Protein AF-W2SK01-F1 (afdb_monomer_lite)

Foldseek 3Di:
DPPDADFDWAQFPDWDQDPVNPDIHTDGDDDAQDDPVPDDGDGDRWDWDWDAAPVQQIEIETEHPVCVVVRVVVRVVVNVVQVVVCVLLVDHDPHSYDYHYPPDDDDDDVCCVVLVVLLLLLVCVQQDVVLSSQLVSQLCVVQPSHDDDPLSSQVSSVVRGPDGADQVRDPDRSSVAVCLSVQADDDQPQDLDNPPDDDPSRPDGPLNNFHFWWKWKDWLALDIDTHTCDRPDGDDDDDDPTAMQICALVSTPDADDDPPSNLVRLLVSLQVPVVSGDPSSLVRVLVSQVSCVSVPNHPVVSSVSSCPSVVVPD

InterPro domains:
  IPR014782 Peptidase M1, membrane alanine aminopeptidase [PF01433] (94-162)
  IPR024571 ERAP1-like C-terminal domain [PF11838] (244-313)
  IPR027268 Peptidase M4/M1, CTD superfamily [G3DSA:1.10.390.10] (99-183)
  IPR042097 Aminopeptidase N-like , N-terminal domain superfamliy [G3DSA:2.60.40.1730] (7-46)
  IPR042097 Aminopeptidase N-like , N-terminal domain superfamliy [SSF63737] (16-45)
  IPR050344 Peptidase M1 family aminopeptidases [PTHR11533] (101-313)

Organism: Necator americanus (NCBI:txid51031)

Radius of gyration: 26.28 Å; chains: 1; bounding box: 58×47×80 Å

Sequence (314 aa):
MSPRKDVKINLCRFYVMEPDGKWKVSTFRQTPVMSSYLVAIFVSEFDFDESYTKRGVRFRLWSPPKDKPLRKYGLETAVIFMETFEKYFGIEDVVMKQDIPLEISESYDSLSYSKGGIIIAMIRDVVGEQNFRKALIHYLKKFSFENTRGNDLWKAFDEAVEGVEGPDGGKLSMVDFGPQWSKQIGQERYMKVPHAAELQKYRNSAYGYKWDVPLWYQWDDKQVYYKWLKREEPLYLDRKEAPIVINVDKRGYFIQNYDSDGWKKITRQFEKNHEVYSPHTRYTIISDAFSAALIGQLDYETVFALLKYLSKEE

Secondary structure (DSSP, 8-state):
-PPPPPP--TTEEEEEE-TTSS-EEEEEPPPPS--GGG--------EEEEEE-TT--EEEEEE-GGGHHHHHHHHHHHHHHHHHHHHHHT---SSSEEEEETT------HHHHHHHHHHHHHHHHHH-HHHHHHHHHHHHHHTTTS---HHHHHHHHHHH--S-B-TTSSB--HHHHHHHHHS----STT-SSTT----TTTSS-TTTT---EEEEEE-SSS-EEEEEE-TTSPPP----SS--EESGGG-SSS-----HHHHHHHHHHHHHHGGGS-HHHHHHHHHHHHHHHHTTSS-HHHHHHHHGGGGG--

pLDDT: mean 86.73, std 14.45, range [30.3, 97.75]

Structure (mmCIF, N/CA/C/O backbone):
data_AF-W2SK01-F1
#
_entry.id   AF-W2SK01-F1
#
loop_
_atom_site.group_PDB
_atom_site.id
_atom_site.type_symbol
_atom_site.label_atom_id
_atom_site.label_alt_id
_atom_site.label_comp_id
_atom_site.label_asym_id
_atom_site.label_entity_id
_atom_site.label_seq_id
_atom_site.pdbx_PDB_ins_code
_atom_site.Cartn_x
_atom_site.Cartn_y
_atom_site.Cartn_z
_atom_site.occupancy
_atom_site.B_iso_or_equiv
_atom_site.auth_seq_id
_atom_site.auth_comp_id
_atom_site.auth_asym_id
_atom_site.auth_atom_id
_atom_site.pdbx_PDB_model_num
ATOM 1 N N . MET A 1 1 ? 23.593 25.350 -42.617 1.00 32.94 1 MET A N 1
ATOM 2 C CA . MET A 1 1 ? 23.429 23.898 -42.379 1.00 32.94 1 MET A CA 1
ATOM 3 C C . MET A 1 1 ? 23.599 23.645 -40.890 1.00 32.94 1 MET A C 1
ATOM 5 O O . MET A 1 1 ? 24.688 23.853 -40.381 1.00 32.94 1 MET A O 1
ATOM 9 N N . SER A 1 2 ? 22.521 23.300 -40.184 1.00 30.30 2 SER A N 1
ATOM 10 C CA . SER A 1 2 ? 22.587 22.901 -38.770 1.00 30.30 2 SER A CA 1
ATOM 11 C C . SER A 1 2 ? 23.212 21.497 -38.677 1.00 30.30 2 SER A C 1
ATOM 13 O O . SER A 1 2 ? 22.875 20.658 -39.521 1.00 30.30 2 SER A O 1
ATOM 15 N N . PRO A 1 3 ? 24.139 21.219 -37.741 1.00 35.09 3 PRO A N 1
ATOM 16 C CA . PRO A 1 3 ? 24.742 19.896 -37.626 1.00 35.09 3 PRO A CA 1
ATOM 17 C C . PRO A 1 3 ? 23.669 18.850 -37.282 1.00 35.09 3 PRO A C 1
ATOM 19 O O . PRO A 1 3 ? 22.805 19.063 -36.433 1.00 35.09 3 PRO A O 1
ATOM 22 N N . ARG A 1 4 ? 23.692 17.734 -38.020 1.00 40.81 4 ARG A N 1
ATOM 23 C CA . ARG A 1 4 ? 22.656 16.690 -38.022 1.00 40.81 4 ARG A CA 1
ATOM 24 C C . ARG A 1 4 ? 22.584 15.977 -36.669 1.00 40.81 4 ARG A C 1
ATOM 26 O O . ARG A 1 4 ? 23.549 15.352 -36.232 1.00 40.81 4 ARG A O 1
ATOM 33 N N . LYS A 1 5 ? 21.403 16.057 -36.058 1.00 42.47 5 LYS A N 1
ATOM 34 C CA . LYS A 1 5 ? 21.092 15.704 -34.667 1.00 42.47 5 LYS A CA 1
ATOM 35 C C . LYS A 1 5 ? 21.134 14.191 -34.417 1.00 42.47 5 LYS A C 1
ATOM 37 O O . LYS A 1 5 ? 20.933 13.389 -35.332 1.00 42.47 5 LYS A O 1
ATOM 42 N N . ASP A 1 6 ? 21.501 13.802 -33.202 1.00 41.62 6 ASP A N 1
ATOM 43 C CA . ASP A 1 6 ? 21.635 12.407 -32.773 1.00 41.62 6 ASP A CA 1
ATOM 44 C C . ASP A 1 6 ? 20.307 11.859 -32.256 1.00 41.62 6 ASP A C 1
ATOM 46 O O . ASP A 1 6 ? 19.692 12.446 -31.373 1.00 41.62 6 ASP A O 1
ATOM 50 N N . VAL A 1 7 ? 19.899 10.700 -32.774 1.00 40.06 7 VAL A N 1
ATOM 51 C CA . VAL A 1 7 ? 18.745 9.940 -32.281 1.00 40.06 7 VAL A CA 1
ATOM 52 C C . VAL A 1 7 ? 19.239 9.002 -31.178 1.00 40.06 7 VAL A C 1
ATOM 54 O O . VAL A 1 7 ? 20.125 8.177 -31.416 1.00 40.06 7 VAL A O 1
ATOM 57 N N . LYS A 1 8 ? 18.711 9.131 -29.957 1.00 47.56 8 LYS A N 1
ATOM 58 C CA . LYS A 1 8 ? 19.136 8.327 -28.799 1.00 47.56 8 LYS A CA 1
ATOM 59 C C . LYS A 1 8 ? 17.914 7.701 -28.126 1.00 47.56 8 LYS A C 1
ATOM 61 O O . LYS A 1 8 ? 17.106 8.406 -27.541 1.00 47.56 8 LYS A O 1
ATOM 66 N N . ILE A 1 9 ? 17.786 6.375 -28.235 1.00 46.12 9 ILE A N 1
ATOM 67 C CA . ILE A 1 9 ? 16.624 5.607 -27.747 1.00 46.12 9 ILE A CA 1
ATOM 68 C C . ILE A 1 9 ? 17.089 4.347 -26.996 1.00 46.12 9 ILE A C 1
ATOM 70 O O . ILE A 1 9 ? 18.256 3.930 -27.056 1.00 46.12 9 ILE A O 1
ATOM 74 N N . ASN A 1 10 ? 16.171 3.758 -26.236 1.00 45.91 10 ASN A N 1
ATOM 75 C CA . ASN A 1 10 ? 16.373 2.603 -25.380 1.00 45.91 10 ASN A CA 1
ATOM 76 C C . ASN A 1 10 ? 17.012 1.410 -26.134 1.00 45.91 10 ASN A C 1
ATOM 78 O O . ASN A 1 10 ? 16.607 1.081 -27.229 1.00 45.91 10 ASN A O 1
ATOM 82 N N . LEU A 1 11 ? 18.038 0.791 -25.543 1.00 52.38 11 LEU A N 1
ATOM 83 C CA . LEU A 1 11 ? 18.983 -0.225 -26.067 1.00 52.38 11 LEU A CA 1
ATOM 84 C C . LEU A 1 11 ? 19.945 0.121 -27.236 1.00 52.38 11 LEU A C 1
ATOM 86 O O . LEU A 1 11 ? 20.526 -0.812 -27.795 1.00 52.38 11 LEU A O 1
ATOM 90 N N . CYS A 1 12 ? 20.165 1.399 -27.604 1.00 51.81 12 CYS A N 1
ATOM 91 C CA . CYS A 1 12 ? 20.979 1.733 -28.794 1.00 51.81 12 CYS A CA 1
ATOM 92 C C . CYS A 1 12 ? 22.404 1.172 -28.683 1.00 51.81 12 CYS A C 1
ATOM 94 O O . CYS A 1 12 ? 23.136 1.513 -27.751 1.00 51.81 12 CYS A O 1
ATOM 96 N N . ARG A 1 13 ? 22.778 0.294 -29.622 1.00 53.97 13 ARG A N 1
ATOM 97 C CA . ARG A 1 13 ? 24.096 -0.353 -29.674 1.00 53.97 13 ARG A CA 1
ATOM 98 C C . ARG A 1 13 ? 25.063 0.450 -30.545 1.00 53.97 13 ARG A C 1
ATOM 100 O O . ARG A 1 13 ? 26.212 0.616 -30.157 1.00 53.97 13 ARG A O 1
ATOM 107 N N . PHE A 1 14 ? 24.589 0.942 -31.689 1.00 61.72 14 PHE A N 1
ATOM 108 C CA . PHE A 1 14 ? 25.294 1.839 -32.611 1.00 61.72 14 PHE A CA 1
ATOM 109 C C . PHE A 1 14 ? 24.299 2.424 -33.628 1.00 61.72 14 PHE A C 1
ATOM 111 O O . PHE A 1 14 ? 23.185 1.910 -33.783 1.00 61.72 14 PHE A O 1
ATOM 118 N N . TYR A 1 15 ? 24.705 3.486 -34.328 1.00 66.88 15 TYR A N 1
ATOM 119 C CA . TYR A 1 15 ? 24.005 3.978 -35.512 1.00 66.88 15 TYR A CA 1
ATOM 120 C C . TYR A 1 15 ? 24.912 3.907 -36.740 1.00 66.88 15 TYR A C 1
ATOM 122 O O . TYR A 1 15 ? 26.130 4.035 -36.624 1.00 66.88 15 TYR A O 1
ATOM 130 N N . VAL A 1 16 ? 24.304 3.713 -37.906 1.00 72.62 16 VAL A N 1
ATOM 131 C CA . VAL A 1 16 ? 24.973 3.761 -39.209 1.00 72.62 16 VAL A CA 1
ATOM 132 C C . VAL A 1 16 ? 24.329 4.875 -40.030 1.00 72.62 16 VAL A C 1
ATOM 134 O O . VAL A 1 16 ? 23.121 5.104 -39.940 1.00 72.62 16 VAL A O 1
ATOM 137 N N . MET A 1 17 ? 25.145 5.610 -40.783 1.00 74.88 17 MET A N 1
ATOM 138 C CA . MET A 1 17 ? 24.646 6.541 -41.793 1.00 74.88 17 MET A CA 1
ATOM 139 C C . MET A 1 17 ? 24.296 5.743 -43.047 1.00 74.88 17 MET A C 1
ATOM 141 O O . MET A 1 17 ? 25.130 4.973 -43.521 1.00 74.88 17 MET A O 1
ATOM 145 N N . GLU A 1 18 ? 23.098 5.940 -43.592 1.00 79.69 18 GLU A N 1
ATOM 146 C CA . GLU A 1 18 ? 22.755 5.385 -44.906 1.00 79.69 18 GLU A CA 1
ATOM 147 C C . GLU A 1 18 ? 23.734 5.891 -45.988 1.00 79.69 18 GLU A C 1
ATOM 149 O O . GLU A 1 18 ? 24.292 6.986 -45.837 1.00 79.69 18 GLU A O 1
ATOM 154 N N . PRO A 1 19 ? 23.943 5.149 -47.095 1.00 78.62 19 PRO A N 1
ATOM 155 C CA . PRO A 1 19 ? 24.884 5.527 -48.153 1.00 78.62 19 PRO A CA 1
ATOM 156 C C . PRO A 1 19 ? 24.618 6.902 -48.784 1.00 78.62 19 PRO A C 1
ATOM 158 O O . PRO A 1 19 ? 25.549 7.556 -49.248 1.00 78.62 19 PRO A O 1
ATOM 161 N N . ASP A 1 20 ? 23.367 7.374 -48.781 1.00 82.19 20 ASP A N 1
ATOM 162 C CA . ASP A 1 20 ? 22.991 8.713 -49.262 1.00 82.19 20 ASP A CA 1
ATOM 163 C C . ASP A 1 20 ? 23.254 9.834 -48.233 1.00 82.19 20 ASP A C 1
ATOM 165 O O . ASP A 1 20 ? 23.066 11.024 -48.510 1.00 82.19 20 ASP A O 1
ATOM 169 N N . GLY A 1 21 ? 23.671 9.452 -47.023 1.00 79.44 21 GLY A N 1
ATOM 170 C CA . GLY A 1 21 ? 23.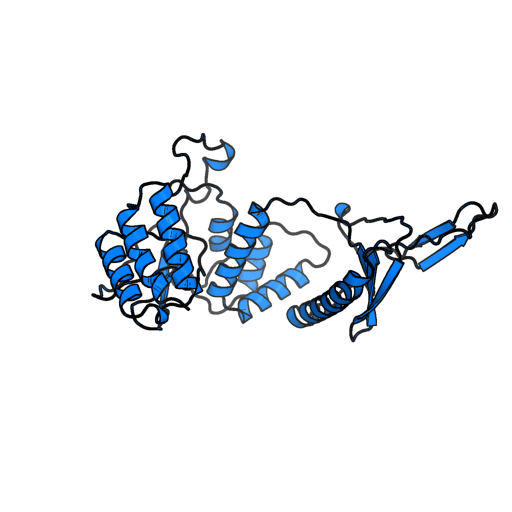941 10.306 -45.878 1.00 79.44 21 GLY A CA 1
ATOM 171 C C . GLY A 1 21 ? 22.705 10.964 -45.264 1.00 79.44 21 GLY A C 1
ATOM 172 O O . GLY A 1 21 ? 22.862 11.743 -44.322 1.00 79.44 21 GLY A O 1
ATOM 173 N N . LYS A 1 22 ? 21.488 10.726 -45.763 1.00 85.06 22 LYS A N 1
ATOM 174 C CA . LYS A 1 22 ? 20.287 11.460 -45.329 1.00 85.06 22 LYS A CA 1
ATOM 175 C C . LYS A 1 22 ? 19.708 10.918 -44.032 1.00 85.06 22 LYS A C 1
ATOM 177 O O . LYS A 1 22 ? 19.210 11.704 -43.228 1.00 85.06 22 LYS A O 1
ATOM 182 N N . TRP A 1 23 ? 19.819 9.613 -43.809 1.00 81.50 23 TRP A N 1
ATOM 183 C CA . TRP A 1 23 ? 19.226 8.938 -42.660 1.00 81.50 23 TRP A CA 1
ATOM 184 C C . TRP A 1 23 ? 20.281 8.370 -41.712 1.00 81.50 23 TRP A C 1
ATOM 186 O O . TRP A 1 23 ? 21.332 7.881 -42.130 1.00 81.50 23 TRP A O 1
ATOM 196 N N . LYS A 1 24 ? 19.970 8.438 -40.414 1.00 81.44 24 LYS A N 1
ATOM 197 C CA . LYS A 1 24 ? 20.651 7.686 -39.359 1.00 81.44 24 LYS A CA 1
ATOM 198 C C . LYS A 1 24 ? 19.791 6.476 -39.025 1.00 81.44 24 LYS A C 1
ATOM 200 O O . LYS A 1 24 ? 18.637 6.644 -38.636 1.00 81.44 24 LYS A O 1
ATOM 205 N N . VAL A 1 25 ? 20.361 5.283 -39.128 1.00 84.06 25 VAL A N 1
ATOM 206 C CA . VAL A 1 25 ? 19.705 4.040 -38.717 1.00 84.06 25 VAL A CA 1
ATOM 207 C C . VAL A 1 25 ? 20.287 3.605 -37.385 1.00 84.06 25 VAL A C 1
ATOM 209 O O . VAL A 1 25 ? 21.470 3.281 -37.291 1.00 84.06 25 VAL A O 1
ATOM 212 N N . SER A 1 26 ? 19.465 3.617 -36.339 1.00 82.31 26 SER A N 1
ATOM 213 C CA . SER A 1 26 ? 19.840 3.128 -35.011 1.00 82.31 26 SER A CA 1
ATOM 214 C C . SER A 1 26 ? 19.445 1.664 -34.859 1.00 82.31 26 SER A C 1
ATOM 216 O O . SER A 1 26 ? 18.294 1.306 -35.096 1.00 82.31 26 SER A O 1
ATOM 218 N N . THR A 1 27 ? 20.389 0.822 -34.433 1.00 81.81 27 THR A N 1
ATOM 219 C CA . THR A 1 27 ? 20.121 -0.588 -34.116 1.00 81.81 27 THR A CA 1
ATOM 220 C C . THR A 1 27 ? 20.184 -0.812 -32.610 1.00 81.81 27 THR A C 1
ATOM 222 O O . THR A 1 27 ? 21.105 -0.357 -31.921 1.00 81.81 27 THR A O 1
ATOM 225 N N . PHE A 1 28 ? 19.201 -1.544 -32.098 1.00 82.94 28 PHE A N 1
ATOM 226 C CA . PHE A 1 28 ? 18.985 -1.774 -30.675 1.00 82.94 28 PHE A CA 1
ATOM 227 C C . PHE A 1 28 ? 19.261 -3.234 -30.314 1.00 82.94 28 PHE A C 1
ATOM 229 O O . PHE A 1 28 ? 19.151 -4.125 -31.156 1.00 82.94 28 PHE A O 1
ATOM 236 N N . ARG A 1 29 ? 19.658 -3.495 -29.064 1.00 84.62 29 ARG A N 1
ATOM 237 C CA . ARG A 1 29 ? 19.742 -4.879 -28.570 1.00 84.62 29 ARG A CA 1
ATOM 238 C C . ARG A 1 29 ? 18.344 -5.494 -28.505 1.00 84.62 29 ARG A C 1
ATOM 240 O O . ARG A 1 29 ? 17.373 -4.792 -28.237 1.00 84.62 29 ARG A O 1
ATOM 247 N N . GLN A 1 30 ? 18.273 -6.807 -28.699 1.00 87.75 30 GLN A N 1
ATOM 248 C CA . GLN A 1 30 ? 17.056 -7.568 -28.451 1.00 87.75 30 GLN A CA 1
ATOM 249 C C . GLN A 1 30 ? 16.661 -7.447 -26.973 1.00 87.75 30 GLN A C 1
ATOM 251 O O . GLN A 1 30 ? 17.520 -7.509 -26.090 1.00 87.75 30 GLN A O 1
ATOM 256 N N . THR A 1 31 ? 15.373 -7.235 -26.717 1.00 88.88 31 THR A N 1
ATOM 257 C CA . THR A 1 31 ? 14.825 -7.139 -25.362 1.00 88.88 31 THR A CA 1
ATOM 258 C C . THR A 1 31 ? 14.704 -8.529 -24.734 1.00 88.88 31 THR A C 1
ATOM 260 O O . THR A 1 31 ? 14.591 -9.523 -25.458 1.00 88.88 31 THR A O 1
ATOM 263 N N . PRO A 1 32 ? 14.653 -8.622 -23.397 1.00 89.81 32 PRO A N 1
ATOM 264 C CA . PRO A 1 32 ? 14.082 -9.787 -22.733 1.00 89.81 32 PRO A CA 1
ATOM 265 C C . PRO A 1 32 ? 12.624 -10.020 -23.159 1.00 89.81 32 PRO A C 1
ATOM 267 O O . PRO A 1 32 ? 12.002 -9.170 -23.810 1.00 89.81 32 PRO A O 1
ATOM 270 N N . VAL A 1 33 ? 12.068 -11.165 -22.761 1.00 92.50 33 VAL A N 1
ATOM 271 C CA . VAL A 1 33 ? 10.633 -11.437 -22.912 1.00 92.50 33 VAL A CA 1
ATOM 272 C C . VAL A 1 33 ? 9.851 -10.378 -22.134 1.00 92.50 33 VAL A C 1
ATOM 274 O O . VAL A 1 33 ? 10.081 -10.176 -20.944 1.00 92.50 33 VAL A O 1
ATOM 277 N N . MET A 1 34 ? 8.952 -9.677 -22.819 1.00 91.88 34 MET A N 1
ATOM 278 C CA . MET A 1 34 ? 8.129 -8.622 -22.236 1.00 91.88 34 MET A CA 1
ATOM 279 C C . MET A 1 34 ? 6.827 -8.461 -23.024 1.00 91.88 34 MET A C 1
ATOM 281 O O . MET A 1 34 ? 6.742 -8.838 -24.194 1.00 91.88 34 MET A O 1
ATOM 285 N N . SER A 1 35 ? 5.810 -7.885 -22.387 1.00 91.06 35 SER A N 1
ATOM 286 C CA . SER A 1 35 ? 4.531 -7.590 -23.041 1.00 91.06 35 SER A CA 1
ATOM 287 C C . SER A 1 35 ? 4.674 -6.480 -24.087 1.00 91.06 35 SER A C 1
ATOM 289 O O . SER A 1 35 ? 5.480 -5.564 -23.928 1.00 91.06 35 SER A O 1
ATOM 291 N N . SER A 1 36 ? 3.843 -6.510 -25.132 1.00 91.88 36 SER A N 1
ATOM 292 C CA . SER A 1 36 ? 3.906 -5.545 -26.242 1.00 91.88 36 SER A CA 1
ATOM 293 C C . SER A 1 36 ? 3.710 -4.086 -25.815 1.00 91.88 36 SER A C 1
ATOM 295 O O . SER A 1 36 ? 4.314 -3.203 -26.414 1.00 91.88 36 SER A O 1
ATOM 297 N N . TYR A 1 37 ? 2.932 -3.819 -24.759 1.00 86.00 37 TYR A N 1
ATOM 298 C CA . TYR A 1 37 ? 2.700 -2.459 -24.251 1.00 86.00 37 TYR A CA 1
ATOM 299 C C . TYR A 1 37 ? 3.946 -1.808 -23.621 1.00 86.00 37 TYR A C 1
ATOM 301 O O . TYR A 1 37 ? 3.943 -0.606 -23.383 1.00 86.00 37 TYR A O 1
ATOM 309 N N . LEU A 1 38 ? 5.007 -2.582 -23.357 1.00 89.25 38 LEU A N 1
ATOM 310 C CA . LEU A 1 38 ? 6.292 -2.075 -22.861 1.00 89.25 38 LEU A CA 1
ATOM 311 C C . LEU A 1 38 ? 7.245 -1.670 -23.996 1.00 89.25 38 LEU A C 1
ATOM 313 O O . LEU A 1 38 ? 8.319 -1.125 -23.737 1.00 89.25 38 LEU A O 1
ATOM 317 N N . VAL A 1 39 ? 6.887 -1.935 -25.259 1.00 88.50 39 VAL A N 1
ATOM 318 C CA . VAL A 1 39 ? 7.669 -1.463 -26.405 1.00 88.50 39 VAL A CA 1
ATOM 319 C C . VAL A 1 39 ? 7.565 0.058 -26.470 1.00 88.50 39 VAL A C 1
ATOM 321 O O . VAL A 1 39 ? 6.495 0.608 -26.712 1.00 88.50 39 VAL A O 1
ATOM 324 N N . ALA A 1 40 ? 8.698 0.736 -26.292 1.00 85.69 40 ALA A N 1
ATOM 325 C CA . ALA A 1 40 ? 8.780 2.189 -26.328 1.00 85.69 40 ALA A CA 1
ATOM 326 C C . ALA A 1 40 ? 9.902 2.656 -27.261 1.00 85.69 40 ALA A C 1
ATOM 328 O O . ALA A 1 40 ? 11.037 2.178 -27.197 1.00 85.69 40 ALA A O 1
ATOM 329 N N . ILE A 1 41 ? 9.579 3.634 -28.109 1.00 84.38 41 ILE A N 1
ATOM 330 C CA . ILE A 1 41 ? 10.522 4.338 -28.978 1.00 84.38 41 ILE A CA 1
ATOM 331 C C . ILE A 1 41 ? 10.277 5.832 -28.790 1.00 84.38 41 ILE A C 1
ATOM 333 O O . ILE A 1 41 ? 9.141 6.289 -28.859 1.00 84.38 41 ILE A O 1
ATOM 337 N N . PHE A 1 42 ? 11.342 6.594 -28.557 1.00 80.69 42 PHE A N 1
ATOM 338 C CA . PHE A 1 42 ? 11.259 8.024 -28.283 1.00 80.69 42 PHE A CA 1
ATOM 339 C C . PHE A 1 42 ? 12.265 8.793 -29.135 1.00 80.69 42 PHE A C 1
ATOM 341 O O . PHE A 1 42 ? 13.466 8.622 -28.967 1.00 80.69 42 PHE A O 1
ATOM 348 N N . VAL A 1 43 ? 11.788 9.635 -30.051 1.00 84.38 43 VAL A N 1
ATOM 349 C CA . VAL A 1 43 ? 12.635 10.474 -30.912 1.00 84.38 43 VAL A CA 1
ATOM 350 C C . VAL A 1 43 ? 12.480 11.920 -30.467 1.00 84.38 43 VAL A C 1
ATOM 352 O O . VAL A 1 43 ? 11.395 12.484 -30.572 1.00 84.38 43 VAL A O 1
ATOM 355 N N . SER A 1 44 ? 13.556 12.529 -29.979 1.00 82.56 44 SER A N 1
ATOM 356 C CA . SER A 1 44 ? 13.539 13.926 -29.548 1.00 82.56 44 SER A CA 1
ATOM 357 C C . SER A 1 44 ? 14.910 14.581 -29.667 1.00 82.56 44 SER A C 1
ATOM 359 O O . SER A 1 44 ? 15.914 13.933 -29.966 1.00 82.56 44 SER A O 1
ATOM 361 N N . GLU A 1 45 ? 14.938 15.885 -29.406 1.00 83.81 45 GLU A N 1
ATOM 362 C CA . GLU A 1 45 ? 16.162 16.682 -29.277 1.00 83.81 45 GLU A CA 1
ATOM 363 C C . GLU A 1 45 ? 16.544 16.900 -27.806 1.00 83.81 45 GLU A C 1
ATOM 365 O O . GLU A 1 45 ? 17.214 17.876 -27.471 1.00 83.81 45 GLU A O 1
ATOM 370 N N . PHE A 1 46 ? 16.064 16.032 -26.910 1.00 88.94 46 PHE A N 1
ATOM 371 C CA . PHE A 1 46 ? 16.321 16.166 -25.482 1.00 88.94 46 PHE A CA 1
ATOM 372 C C . PHE A 1 46 ? 17.797 15.959 -25.171 1.00 88.94 46 PHE A C 1
ATOM 374 O O . PHE A 1 46 ? 18.498 15.160 -25.798 1.00 88.94 46 PHE A O 1
ATOM 381 N N . ASP A 1 47 ? 18.233 16.665 -24.140 1.00 89.19 47 ASP A N 1
ATOM 382 C CA . ASP A 1 47 ? 19.521 16.446 -23.510 1.00 89.19 47 ASP A CA 1
ATOM 383 C C . ASP A 1 47 ? 19.322 15.624 -22.228 1.00 89.19 47 ASP A C 1
ATOM 385 O O . ASP A 1 47 ? 18.198 15.494 -21.730 1.00 89.19 47 ASP A O 1
ATOM 389 N N . PHE A 1 48 ? 20.396 15.041 -21.704 1.00 92.31 48 PHE A N 1
ATOM 390 C CA . PHE A 1 48 ? 20.321 14.161 -20.543 1.00 92.31 48 PHE A CA 1
ATOM 391 C C . PHE A 1 48 ? 21.445 14.396 -19.547 1.00 92.31 48 PHE A C 1
ATOM 393 O O . PHE A 1 48 ? 22.547 14.797 -19.914 1.00 92.31 48 PHE A O 1
ATOM 400 N N . ASP A 1 49 ? 21.158 14.073 -18.290 1.00 94.88 49 ASP A N 1
ATOM 401 C CA . ASP A 1 49 ? 22.187 13.781 -17.294 1.00 94.88 49 ASP A CA 1
ATOM 402 C C . ASP A 1 49 ? 22.241 12.264 -17.086 1.00 94.88 49 ASP A C 1
ATOM 404 O O . ASP A 1 49 ? 21.237 11.570 -17.286 1.00 94.88 49 ASP A O 1
ATOM 408 N N . GLU A 1 50 ? 23.407 11.735 -16.713 1.00 95.56 50 GLU A N 1
ATOM 409 C CA . GLU A 1 50 ? 23.591 10.305 -16.469 1.00 95.56 50 GLU A CA 1
ATOM 410 C C . GLU A 1 50 ? 24.271 10.000 -15.136 1.00 95.56 50 GLU A C 1
ATOM 412 O O . GLU A 1 50 ? 25.070 10.783 -14.628 1.00 95.56 50 GLU A O 1
ATOM 417 N N . SER A 1 51 ? 23.902 8.857 -14.565 1.00 96.31 51 SER A N 1
ATOM 418 C CA . SER A 1 51 ? 24.434 8.332 -13.310 1.00 96.31 51 SER A CA 1
ATOM 419 C C . SER A 1 51 ? 24.427 6.804 -13.355 1.00 96.31 51 SER A C 1
ATOM 421 O O . SER A 1 51 ? 23.905 6.202 -14.298 1.00 96.31 51 SER A O 1
ATOM 423 N N . TYR A 1 52 ? 25.026 6.168 -12.356 1.00 96.12 52 TYR A N 1
ATOM 424 C CA . TYR A 1 52 ? 25.204 4.724 -12.304 1.00 96.12 52 TYR A CA 1
ATOM 425 C C . TYR A 1 52 ? 24.873 4.197 -10.909 1.00 96.12 52 TYR A C 1
ATOM 427 O O . TYR A 1 52 ? 25.196 4.835 -9.908 1.00 96.12 52 TYR A O 1
ATOM 435 N N . THR A 1 53 ? 24.261 3.015 -10.843 1.00 96.44 53 THR A N 1
ATOM 436 C CA . THR A 1 53 ? 24.173 2.256 -9.586 1.00 96.44 53 THR A CA 1
ATOM 437 C C . THR A 1 53 ? 25.549 1.701 -9.206 1.00 96.44 53 THR A C 1
ATOM 439 O O . THR A 1 53 ? 26.446 1.605 -10.048 1.00 96.44 53 THR A O 1
ATOM 442 N N . LYS A 1 54 ? 25.716 1.240 -7.961 1.00 94.62 54 LYS A N 1
ATOM 443 C CA . LYS A 1 54 ? 26.955 0.592 -7.480 1.00 94.62 54 LYS A CA 1
ATOM 444 C C . LYS A 1 54 ? 27.414 -0.598 -8.323 1.00 94.62 54 LYS A C 1
ATOM 446 O O . LYS A 1 54 ? 28.615 -0.832 -8.417 1.00 94.62 54 LYS A O 1
ATOM 451 N N . ARG A 1 55 ? 26.486 -1.339 -8.942 1.00 94.31 55 ARG A N 1
ATOM 452 C CA . ARG A 1 55 ? 26.808 -2.466 -9.840 1.00 94.31 55 ARG A CA 1
ATOM 453 C C . ARG A 1 55 ? 26.992 -2.057 -11.308 1.00 94.31 55 ARG A C 1
ATOM 455 O O . ARG A 1 55 ? 27.242 -2.909 -12.153 1.00 94.31 55 ARG A O 1
ATOM 462 N N . GLY A 1 56 ? 26.861 -0.767 -11.622 1.00 94.44 56 GLY A N 1
ATOM 463 C CA . GLY A 1 56 ? 27.116 -0.217 -12.953 1.00 94.44 56 GLY A CA 1
ATOM 464 C C . GLY A 1 56 ? 25.908 -0.155 -13.892 1.00 94.44 56 GLY A C 1
ATOM 465 O O . GLY A 1 56 ? 26.103 -0.007 -15.098 1.00 94.44 56 GLY A O 1
ATOM 466 N N . VAL A 1 57 ? 24.667 -0.240 -13.392 1.00 94.12 57 VAL A N 1
ATOM 467 C CA . VAL A 1 57 ? 23.473 0.009 -14.226 1.00 94.12 57 VAL A CA 1
ATOM 468 C C . VAL A 1 57 ? 23.411 1.494 -14.556 1.00 94.12 57 VAL A C 1
ATOM 470 O O . VAL A 1 57 ? 23.382 2.325 -13.650 1.00 94.12 57 VAL A O 1
ATOM 473 N N . ARG A 1 58 ? 23.374 1.837 -15.846 1.00 94.75 58 ARG A N 1
ATOM 474 C CA . ARG A 1 58 ? 23.354 3.233 -16.303 1.00 94.75 58 ARG A CA 1
ATOM 475 C C . ARG A 1 58 ? 21.948 3.821 -16.251 1.00 94.75 58 ARG A C 1
ATOM 477 O O . ARG A 1 58 ? 21.074 3.355 -16.971 1.00 94.75 58 ARG A O 1
ATOM 484 N N . PHE A 1 59 ? 21.761 4.924 -15.544 1.00 95.38 59 PHE A N 1
ATOM 485 C CA . PHE A 1 59 ? 20.540 5.723 -15.586 1.00 95.38 59 PHE A CA 1
ATOM 486 C C . PHE A 1 59 ? 20.755 6.993 -16.405 1.00 95.38 59 PHE A C 1
ATOM 488 O O . PHE A 1 59 ? 21.801 7.633 -16.300 1.00 95.38 59 PHE A O 1
ATOM 495 N N . ARG A 1 60 ? 19.765 7.373 -17.213 1.00 94.50 60 ARG A N 1
ATOM 496 C CA . ARG A 1 60 ? 19.690 8.696 -17.847 1.00 94.50 60 ARG A CA 1
ATOM 497 C C . ARG A 1 60 ? 18.330 9.312 -17.636 1.00 94.50 60 ARG A C 1
ATOM 499 O O . ARG A 1 60 ? 17.322 8.636 -17.822 1.00 94.50 60 ARG A O 1
ATOM 506 N N . LEU A 1 61 ? 18.316 10.604 -17.339 1.00 93.31 61 LEU A N 1
ATOM 507 C CA . LEU A 1 61 ? 17.092 11.391 -17.305 1.00 93.31 61 LEU A CA 1
ATOM 508 C C . LEU A 1 61 ? 17.119 12.391 -18.458 1.00 93.31 61 LEU A C 1
ATOM 510 O O . LEU A 1 61 ? 18.016 13.230 -18.528 1.00 93.31 61 LEU A O 1
ATOM 514 N N . TRP A 1 62 ? 16.150 12.264 -19.361 1.00 92.50 62 TRP A N 1
ATOM 515 C CA . TRP A 1 62 ? 16.026 13.034 -20.595 1.00 92.50 62 TRP A CA 1
ATOM 516 C C . TRP A 1 62 ? 14.986 14.137 -20.425 1.00 92.50 62 TRP A C 1
ATOM 518 O O . TRP A 1 62 ? 13.853 13.870 -20.014 1.00 92.50 62 TRP A O 1
ATOM 528 N N . SER A 1 63 ? 15.340 15.369 -20.780 1.00 91.88 63 SER A N 1
ATOM 529 C CA . SER A 1 63 ? 14.404 16.494 -20.737 1.00 91.88 63 SER A CA 1
ATOM 530 C C . SER A 1 63 ? 14.737 17.579 -21.769 1.00 91.88 63 SER A C 1
ATOM 532 O O . SER A 1 63 ? 15.868 17.640 -22.274 1.00 91.88 63 SER A O 1
ATOM 534 N N . PRO A 1 64 ? 13.780 18.467 -22.101 1.00 91.12 64 PRO A N 1
ATOM 535 C CA . PRO A 1 64 ? 14.097 19.681 -22.837 1.00 91.12 64 PRO A CA 1
ATOM 536 C C . PRO A 1 64 ? 15.089 20.555 -22.044 1.00 91.12 64 PRO A C 1
ATOM 538 O O . PRO A 1 64 ? 15.102 20.519 -20.810 1.00 91.12 64 PRO A O 1
ATOM 541 N N . PRO A 1 65 ? 15.879 21.419 -22.708 1.00 88.44 65 PRO A N 1
ATOM 542 C CA . PRO A 1 65 ? 16.862 22.270 -22.030 1.00 88.44 65 PRO A CA 1
ATOM 543 C C . PRO A 1 65 ? 16.293 23.127 -20.886 1.00 88.44 65 PRO A C 1
ATOM 545 O O . PRO A 1 65 ? 16.992 23.360 -19.901 1.00 88.44 65 PRO A O 1
ATOM 548 N N . LYS A 1 66 ? 15.025 23.553 -20.989 1.00 91.62 66 LYS A N 1
ATOM 549 C CA . LYS A 1 66 ? 14.323 24.355 -19.970 1.00 91.62 66 LYS A CA 1
ATOM 550 C C . LYS A 1 66 ? 14.198 23.633 -18.616 1.00 91.62 66 LYS A C 1
ATOM 552 O O . LYS A 1 66 ? 14.260 24.281 -17.580 1.00 91.62 66 LYS A O 1
ATOM 557 N N . ASP A 1 67 ? 14.108 22.301 -18.627 1.00 91.81 67 ASP A N 1
ATOM 558 C CA . ASP A 1 67 ? 13.891 21.467 -17.437 1.00 91.81 67 ASP A CA 1
ATOM 559 C C . ASP A 1 67 ? 15.193 20.829 -16.929 1.00 91.81 67 ASP A C 1
ATOM 561 O O . ASP A 1 67 ? 15.182 19.924 -16.092 1.00 91.81 67 ASP A O 1
ATOM 565 N N . LYS A 1 68 ? 16.349 21.292 -17.425 1.00 92.44 68 LYS A N 1
ATOM 566 C CA . LYS A 1 68 ? 17.668 20.845 -16.960 1.00 92.44 68 LYS A CA 1
ATOM 567 C C . LYS A 1 68 ? 17.836 20.896 -15.430 1.00 92.44 68 LYS A C 1
ATOM 569 O O . LYS A 1 68 ? 18.367 19.929 -14.887 1.00 92.44 68 LYS A O 1
ATOM 574 N N . PRO A 1 69 ? 17.367 21.936 -14.708 1.00 94.19 69 PRO A N 1
ATOM 575 C CA . PRO A 1 69 ? 17.521 21.993 -13.253 1.00 94.19 69 PRO A CA 1
ATOM 576 C C . PRO A 1 69 ? 16.840 20.842 -12.493 1.00 94.19 69 PRO A C 1
ATOM 578 O O . PRO A 1 69 ? 17.266 20.515 -11.389 1.00 94.19 69 PRO A O 1
ATOM 581 N N . LEU A 1 70 ? 15.814 20.204 -13.075 1.00 90.50 70 LEU A N 1
ATOM 582 C CA . LEU A 1 70 ? 15.054 19.124 -12.435 1.00 90.50 70 LEU A CA 1
ATOM 583 C C . LEU A 1 70 ? 15.729 17.749 -12.566 1.00 90.50 70 LEU A C 1
ATOM 585 O O . LEU A 1 70 ? 15.433 16.841 -11.785 1.00 90.50 70 LEU A O 1
ATOM 589 N N . ARG A 1 71 ? 16.645 17.575 -13.533 1.00 93.19 71 ARG A N 1
ATOM 590 C CA . ARG A 1 71 ? 17.209 16.253 -13.859 1.00 93.19 71 ARG A CA 1
ATOM 591 C C . ARG A 1 71 ? 18.004 15.651 -12.708 1.00 93.19 71 ARG A C 1
ATOM 593 O O . ARG A 1 71 ? 17.865 14.462 -12.444 1.00 93.19 71 ARG A O 1
ATOM 600 N N . LYS A 1 72 ? 18.813 16.463 -12.019 1.00 94.00 72 LYS A N 1
ATOM 601 C CA . LYS A 1 72 ? 19.722 15.989 -10.966 1.00 94.00 72 LYS A CA 1
ATOM 602 C C . LYS A 1 72 ? 18.968 15.237 -9.869 1.00 94.00 72 LYS A C 1
ATOM 604 O O . LYS A 1 72 ? 19.291 14.088 -9.587 1.00 94.00 72 LYS A O 1
ATOM 609 N N . TYR A 1 73 ? 17.928 15.860 -9.315 1.00 92.81 73 TYR A N 1
ATOM 610 C CA . TYR A 1 73 ? 17.125 15.254 -8.256 1.00 92.81 73 TYR A CA 1
ATOM 611 C C . TYR A 1 73 ? 16.413 13.981 -8.732 1.00 92.81 73 TYR A C 1
ATOM 613 O O . TYR A 1 73 ? 16.460 12.962 -8.044 1.00 92.81 73 TYR A O 1
ATOM 621 N N . GLY A 1 74 ? 15.796 14.002 -9.921 1.00 92.19 74 GLY A N 1
ATOM 622 C CA . GLY A 1 74 ? 15.102 12.824 -10.451 1.00 92.19 74 GLY A CA 1
ATOM 623 C C . GLY A 1 74 ? 16.050 11.651 -10.716 1.00 92.19 74 GLY A C 1
ATOM 624 O O . GLY A 1 74 ? 15.721 10.505 -10.420 1.00 92.19 74 GLY A O 1
ATOM 625 N N . LEU A 1 75 ? 17.253 11.939 -11.213 1.00 93.75 75 LEU A N 1
ATOM 626 C CA . LEU A 1 75 ? 18.269 10.940 -11.519 1.00 93.75 75 LEU A CA 1
ATOM 627 C C . LEU A 1 75 ? 18.878 10.315 -10.255 1.00 93.75 75 LEU A C 1
ATOM 629 O O . LEU A 1 75 ? 18.981 9.092 -10.177 1.00 93.75 75 LEU A O 1
ATOM 633 N N . GLU A 1 76 ? 19.240 11.130 -9.259 1.00 94.75 76 GLU A N 1
ATOM 634 C CA . GLU A 1 76 ? 19.716 10.652 -7.951 1.00 94.75 76 GLU A CA 1
ATOM 635 C C . GLU A 1 76 ? 18.657 9.771 -7.275 1.00 94.75 76 GLU A C 1
ATOM 637 O O . GLU A 1 76 ? 18.948 8.659 -6.831 1.00 94.75 76 GLU A O 1
ATOM 642 N N . THR A 1 77 ? 17.405 10.229 -7.282 1.00 94.81 77 THR A N 1
ATOM 643 C CA . THR A 1 77 ? 16.265 9.498 -6.722 1.00 94.81 77 THR A CA 1
ATOM 644 C C . THR A 1 77 ? 16.043 8.152 -7.420 1.00 94.81 77 THR A C 1
ATOM 646 O O . THR A 1 77 ? 15.876 7.132 -6.752 1.00 94.81 77 THR A O 1
ATOM 649 N N . ALA A 1 78 ? 16.091 8.110 -8.756 1.00 94.56 78 ALA A N 1
ATOM 650 C CA . ALA A 1 78 ? 15.909 6.877 -9.523 1.00 94.56 78 ALA A CA 1
ATOM 651 C C . ALA A 1 78 ? 16.986 5.823 -9.214 1.00 94.56 78 ALA A C 1
ATOM 653 O O . ALA A 1 78 ? 16.663 4.645 -9.045 1.00 94.56 78 ALA A O 1
ATOM 654 N N . VAL A 1 79 ? 18.250 6.244 -9.086 1.00 96.69 79 VAL A N 1
ATOM 655 C CA . VAL A 1 79 ? 19.358 5.355 -8.702 1.00 96.69 79 VAL A CA 1
ATOM 656 C C . VAL A 1 79 ? 19.146 4.806 -7.289 1.00 96.69 79 VAL A C 1
ATOM 658 O O . VAL A 1 79 ? 19.255 3.597 -7.087 1.00 96.69 79 VAL A O 1
ATOM 661 N N . ILE A 1 80 ? 18.781 5.662 -6.326 1.00 96.88 80 ILE A N 1
ATOM 662 C CA . ILE A 1 80 ? 18.502 5.245 -4.942 1.00 96.88 80 ILE A CA 1
ATOM 663 C C . ILE A 1 80 ? 17.353 4.232 -4.893 1.00 96.88 80 ILE A C 1
ATOM 665 O O . ILE A 1 80 ? 17.470 3.209 -4.212 1.00 96.88 80 ILE A O 1
ATOM 669 N N . PHE A 1 81 ? 16.252 4.484 -5.608 1.00 95.88 81 PHE A N 1
ATOM 670 C CA . PHE A 1 81 ? 15.119 3.561 -5.644 1.00 95.88 81 PHE A CA 1
ATOM 671 C C . PHE A 1 81 ? 15.483 2.224 -6.276 1.00 95.88 81 PHE A C 1
ATOM 673 O O . PHE A 1 81 ? 15.136 1.194 -5.704 1.00 95.88 81 PHE A O 1
ATOM 680 N N . MET A 1 82 ? 16.217 2.218 -7.392 1.00 95.38 82 MET A N 1
ATOM 681 C CA . MET A 1 82 ? 16.660 0.970 -8.011 1.00 95.38 82 MET A CA 1
ATOM 682 C C . MET A 1 82 ? 17.526 0.149 -7.048 1.00 95.38 82 MET A C 1
ATOM 684 O O . MET A 1 82 ? 17.215 -1.011 -6.790 1.00 95.38 82 MET A O 1
ATOM 688 N N . GLU A 1 83 ? 18.548 0.752 -6.428 1.00 96.75 83 GLU A N 1
ATOM 689 C CA . GLU A 1 83 ? 19.391 0.049 -5.447 1.00 96.75 83 GLU A CA 1
ATOM 690 C C . GLU A 1 83 ? 18.586 -0.466 -4.245 1.00 96.75 83 GLU A C 1
ATOM 692 O O . GLU A 1 83 ? 18.840 -1.556 -3.725 1.00 96.75 83 GLU A O 1
ATOM 697 N N . THR A 1 84 ? 17.600 0.315 -3.799 1.00 96.69 84 THR A N 1
ATOM 698 C CA . THR A 1 84 ? 16.718 -0.063 -2.693 1.00 96.69 84 THR A CA 1
ATOM 699 C C . THR A 1 84 ? 15.830 -1.242 -3.078 1.00 96.69 84 THR A C 1
ATOM 701 O O . THR A 1 84 ? 15.710 -2.174 -2.285 1.00 96.69 84 THR A O 1
ATOM 704 N N . PHE A 1 85 ? 15.253 -1.253 -4.283 1.00 94.94 85 PHE A N 1
ATOM 705 C CA . PHE A 1 85 ? 14.429 -2.360 -4.764 1.00 94.94 85 PHE A CA 1
ATOM 706 C C . PHE A 1 85 ? 15.243 -3.635 -4.966 1.00 94.94 85 PHE A C 1
ATOM 708 O O . PHE A 1 85 ? 14.824 -4.686 -4.481 1.00 94.94 85 PHE A O 1
ATOM 715 N N . GLU A 1 86 ? 16.424 -3.555 -5.583 1.00 95.12 86 GLU A N 1
ATOM 716 C CA . GLU A 1 86 ? 17.301 -4.721 -5.750 1.00 95.12 86 GLU A CA 1
ATOM 717 C C . GLU A 1 86 ? 17.696 -5.310 -4.389 1.00 95.12 86 GLU A C 1
ATOM 719 O O . GLU A 1 86 ? 17.618 -6.521 -4.182 1.00 95.12 86 GLU A O 1
ATOM 724 N N . LYS A 1 87 ? 18.025 -4.458 -3.408 1.00 95.69 87 LYS A N 1
ATOM 725 C CA . LYS A 1 87 ? 18.316 -4.888 -2.032 1.00 95.69 87 LYS A CA 1
ATOM 726 C C . LYS A 1 87 ? 17.088 -5.471 -1.326 1.00 95.69 87 LYS A C 1
ATOM 728 O O . LYS A 1 87 ? 17.205 -6.453 -0.588 1.00 95.69 87 LYS A O 1
ATOM 733 N N . TYR A 1 88 ? 15.920 -4.857 -1.499 1.00 95.19 88 TYR A N 1
ATOM 734 C CA . TYR A 1 88 ? 14.689 -5.288 -0.844 1.00 95.19 88 TYR A CA 1
ATOM 735 C C . TYR A 1 88 ? 14.215 -6.630 -1.406 1.00 95.19 88 TYR A C 1
ATOM 737 O O . TYR A 1 88 ? 13.963 -7.554 -0.636 1.00 95.19 88 TYR A O 1
ATOM 745 N N . PHE A 1 89 ? 14.173 -6.805 -2.723 1.00 95.00 89 PHE A N 1
ATOM 746 C CA . PHE A 1 89 ? 13.714 -8.054 -3.329 1.00 95.00 89 PHE A CA 1
ATOM 747 C C . PHE A 1 89 ? 14.813 -9.117 -3.458 1.00 95.00 89 PHE A C 1
ATOM 749 O O . PHE A 1 89 ? 14.506 -10.301 -3.590 1.00 95.00 89 PHE A O 1
ATOM 756 N N . GLY A 1 90 ? 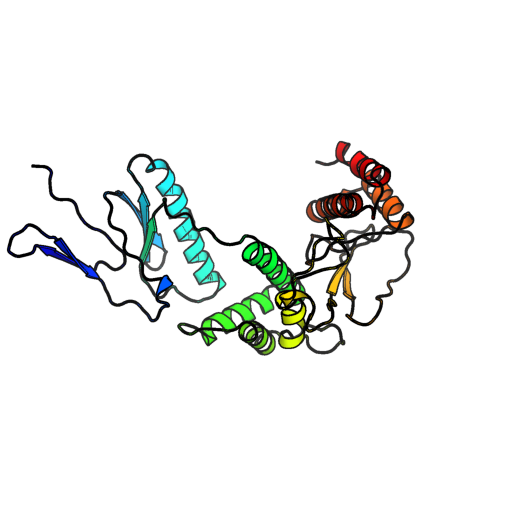16.092 -8.737 -3.396 1.00 95.00 90 GLY A N 1
ATOM 757 C CA . GLY A 1 90 ? 17.196 -9.652 -3.699 1.00 95.00 90 GLY A CA 1
ATOM 758 C C . GLY A 1 90 ? 17.120 -10.177 -5.137 1.00 95.00 90 GLY A C 1
ATOM 759 O O . GLY A 1 90 ? 17.421 -11.347 -5.384 1.00 95.00 90 GLY A O 1
ATOM 760 N N . ILE A 1 91 ? 16.624 -9.339 -6.050 1.00 93.62 91 ILE A N 1
ATOM 761 C CA . ILE A 1 91 ? 16.459 -9.605 -7.480 1.00 93.62 91 ILE A CA 1
ATOM 762 C C . ILE A 1 91 ? 17.073 -8.411 -8.203 1.00 93.62 91 ILE A C 1
ATOM 764 O O . ILE A 1 91 ? 16.653 -7.279 -7.975 1.00 93.62 91 ILE A O 1
ATOM 768 N N . GLU A 1 92 ? 18.076 -8.666 -9.036 1.00 94.12 92 GLU A N 1
ATOM 769 C CA . GLU A 1 92 ? 18.713 -7.632 -9.850 1.00 94.12 92 GLU A CA 1
ATOM 770 C C . GLU A 1 92 ? 17.890 -7.335 -11.102 1.00 94.12 92 GLU A C 1
ATOM 772 O O . GLU A 1 92 ? 17.272 -8.229 -11.687 1.00 94.12 92 GLU A O 1
ATOM 777 N N . ASP A 1 93 ? 17.927 -6.081 -11.547 1.00 88.06 93 ASP A N 1
ATOM 778 C CA . ASP A 1 93 ? 17.383 -5.702 -12.843 1.00 88.06 93 ASP A CA 1
ATOM 779 C C . ASP A 1 93 ? 18.159 -6.395 -13.977 1.00 88.06 93 ASP A C 1
ATOM 781 O O . ASP A 1 93 ? 19.394 -6.470 -13.994 1.00 88.06 93 ASP A O 1
ATOM 785 N N . VAL A 1 94 ? 17.413 -6.906 -14.948 1.00 89.75 94 VAL A N 1
ATOM 786 C CA . VAL A 1 94 ? 17.912 -7.730 -16.054 1.00 89.75 94 VAL A CA 1
ATOM 787 C C . VAL A 1 94 ? 18.557 -6.878 -17.145 1.00 89.75 94 VAL A C 1
ATOM 789 O O . VAL A 1 94 ? 19.318 -7.388 -17.972 1.00 89.75 94 VAL A O 1
ATOM 792 N N . VAL A 1 95 ? 18.273 -5.572 -17.158 1.00 88.50 95 VAL A N 1
ATOM 793 C CA . VAL A 1 95 ? 18.906 -4.614 -18.062 1.00 88.50 95 VAL A CA 1
ATOM 794 C C . VAL A 1 95 ? 19.989 -3.808 -17.350 1.00 88.50 95 VAL A C 1
ATOM 796 O O . VAL A 1 95 ? 19.865 -3.402 -16.203 1.00 88.50 95 VAL A O 1
ATOM 799 N N . MET A 1 96 ? 21.066 -3.510 -18.078 1.00 90.06 96 MET A N 1
ATOM 800 C CA . MET A 1 96 ? 22.179 -2.693 -17.571 1.00 90.06 96 MET A CA 1
ATOM 801 C C . MET A 1 96 ? 21.989 -1.194 -17.836 1.00 90.06 96 MET A C 1
ATOM 803 O O . MET A 1 96 ? 22.944 -0.419 -17.741 1.00 90.06 96 MET A O 1
ATOM 807 N N . LYS A 1 97 ? 20.775 -0.769 -18.209 1.00 91.12 97 LYS A N 1
ATOM 808 C CA . LYS A 1 97 ? 20.442 0.648 -18.326 1.00 91.12 97 LYS A CA 1
ATOM 809 C C . LYS A 1 97 ? 18.953 0.956 -18.167 1.00 91.12 97 LYS A C 1
ATOM 811 O O . LYS A 1 97 ? 18.122 0.143 -18.551 1.00 91.12 97 LYS A O 1
ATOM 816 N N . GLN A 1 98 ? 18.659 2.176 -17.729 1.00 92.00 98 GLN A N 1
ATOM 817 C CA . GLN A 1 98 ? 17.327 2.762 -17.615 1.00 92.00 98 GLN A CA 1
ATOM 818 C C . GLN A 1 98 ? 17.338 4.201 -18.160 1.00 92.00 98 GLN A C 1
ATOM 820 O O . GLN A 1 98 ? 18.228 4.991 -17.842 1.00 92.00 98 GLN A O 1
ATOM 825 N N . ASP A 1 99 ? 16.377 4.543 -19.017 1.00 90.75 99 ASP A N 1
ATOM 826 C CA . ASP A 1 99 ? 16.249 5.867 -19.642 1.00 90.75 99 ASP A CA 1
ATOM 827 C C . ASP A 1 99 ? 14.864 6.456 -19.271 1.00 90.75 99 ASP A C 1
ATOM 829 O O . ASP A 1 99 ? 13.842 5.855 -19.590 1.00 90.75 99 ASP A O 1
ATOM 833 N N . ILE A 1 100 ? 14.830 7.614 -18.596 1.00 90.50 100 ILE A N 1
ATOM 834 C CA . ILE A 1 100 ? 13.624 8.241 -18.015 1.00 90.50 100 ILE A CA 1
ATOM 835 C C . ILE A 1 100 ? 13.334 9.583 -18.715 1.00 90.50 100 ILE A C 1
ATOM 837 O O . ILE A 1 100 ? 14.063 10.551 -18.483 1.00 90.50 100 ILE A O 1
ATOM 841 N N . PRO A 1 101 ? 12.304 9.686 -19.571 1.00 88.94 101 PRO A N 1
ATOM 842 C CA . PRO A 1 101 ? 11.867 10.958 -20.152 1.00 88.94 101 PRO A CA 1
ATOM 843 C C . PRO A 1 101 ? 10.882 11.704 -19.227 1.00 88.94 101 PRO A C 1
ATOM 845 O O . PRO A 1 101 ? 9.910 11.119 -18.763 1.00 88.94 101 PRO A O 1
ATOM 848 N N . LEU A 1 102 ? 11.095 13.006 -18.986 1.00 79.81 102 LEU A N 1
ATOM 849 C CA . LEU A 1 102 ? 10.317 13.801 -18.010 1.00 79.81 102 LEU A CA 1
ATOM 850 C C . LEU A 1 102 ? 8.849 14.101 -18.418 1.00 79.81 102 LEU A C 1
ATOM 852 O O . LEU A 1 102 ? 8.065 14.532 -17.582 1.00 79.81 102 LEU A O 1
ATOM 856 N N . GLU A 1 103 ? 8.453 13.882 -19.676 1.00 66.38 103 GLU A N 1
ATOM 857 C CA . GLU A 1 103 ? 7.167 14.370 -20.220 1.00 66.38 103 GLU A CA 1
ATOM 858 C C . GLU A 1 103 ? 6.076 13.295 -20.416 1.00 66.38 103 GLU A C 1
ATOM 860 O O . GLU A 1 103 ? 5.063 13.560 -21.061 1.00 66.38 103 GLU A O 1
ATOM 865 N N . ILE A 1 104 ? 6.236 12.083 -19.878 1.00 59.69 104 ILE A N 1
ATOM 866 C CA . ILE A 1 104 ? 5.223 11.026 -20.041 1.00 59.69 104 ILE A CA 1
ATOM 867 C C . ILE A 1 104 ? 4.334 10.971 -18.796 1.00 59.69 104 ILE A C 1
ATOM 869 O O . ILE A 1 104 ? 4.699 10.386 -17.781 1.00 59.69 104 ILE A O 1
ATOM 873 N N . SER A 1 105 ? 3.156 11.594 -18.874 1.00 55.50 105 SER A N 1
ATOM 874 C CA . SER A 1 105 ? 2.100 11.418 -17.874 1.00 55.50 105 SER A CA 1
ATOM 875 C C . SER A 1 105 ? 1.302 10.154 -18.179 1.00 55.50 105 SER A C 1
ATOM 877 O O . SER A 1 105 ? 0.737 10.029 -19.267 1.00 55.50 105 SER A O 1
ATOM 879 N N . GLU A 1 106 ? 1.197 9.250 -17.214 1.00 57.31 106 GLU A N 1
ATOM 880 C CA . GLU A 1 106 ? 0.320 8.087 -17.322 1.00 57.31 106 GLU A CA 1
ATOM 881 C C . GLU A 1 106 ? -1.066 8.404 -16.746 1.00 57.31 106 GLU A C 1
ATOM 883 O O . GLU A 1 106 ? -1.198 8.921 -15.636 1.00 57.31 106 GLU A O 1
ATOM 888 N N . SER A 1 107 ? -2.116 8.084 -17.502 1.00 53.09 107 SER A N 1
ATOM 889 C CA . SER A 1 107 ? -3.503 8.175 -17.049 1.00 53.09 107 SER A CA 1
ATOM 890 C C . SER A 1 107 ? -3.992 6.789 -16.630 1.00 53.09 107 SER A C 1
ATOM 892 O O . SER A 1 107 ? -4.479 6.024 -17.465 1.00 53.09 107 SER A O 1
ATOM 894 N N . TYR A 1 108 ? -3.872 6.454 -15.348 1.00 61.72 108 TYR A N 1
ATOM 895 C CA . TYR A 1 108 ? -4.497 5.255 -14.788 1.00 61.72 108 TYR A CA 1
ATOM 896 C C . TYR A 1 108 ? -5.611 5.612 -13.804 1.00 61.72 108 TYR A C 1
ATOM 898 O O . TYR A 1 108 ? -5.614 6.681 -13.196 1.00 61.72 108 TYR A O 1
ATOM 906 N N . ASP A 1 109 ? -6.570 4.697 -13.658 1.00 62.50 109 ASP A N 1
ATOM 907 C CA . ASP A 1 109 ? -7.681 4.828 -12.718 1.00 62.50 109 ASP A CA 1
ATOM 908 C C . ASP A 1 109 ? -7.174 4.764 -11.268 1.00 62.50 109 ASP A C 1
ATOM 910 O O . ASP A 1 109 ? -6.549 3.781 -10.850 1.00 62.50 109 ASP A O 1
ATOM 914 N N . SER A 1 110 ? -7.475 5.807 -10.490 1.00 63.62 110 SER A N 1
ATOM 915 C CA . SER A 1 110 ? -7.087 5.930 -9.084 1.00 63.62 110 SER A CA 1
ATOM 916 C C . SER A 1 110 ? -7.641 4.795 -8.223 1.00 63.62 110 SER A C 1
ATOM 918 O O . SER A 1 110 ? -7.008 4.425 -7.234 1.00 63.62 110 SER A O 1
ATOM 920 N N . LEU A 1 111 ? -8.770 4.181 -8.609 1.00 62.59 111 LEU A N 1
ATOM 921 C CA . LEU A 1 111 ? -9.388 3.112 -7.826 1.00 62.59 111 LEU A CA 1
ATOM 922 C C . LEU A 1 111 ? -8.474 1.886 -7.695 1.00 62.59 111 LEU A C 1
ATOM 924 O O . LEU A 1 111 ? -8.309 1.370 -6.587 1.00 62.59 111 LEU A O 1
ATOM 928 N N . SER A 1 112 ? -7.856 1.443 -8.794 1.00 71.19 112 SER A N 1
ATOM 929 C CA . SER A 1 112 ? -6.962 0.274 -8.794 1.00 71.19 112 SER A CA 1
ATOM 930 C C . SER A 1 112 ? -5.746 0.496 -7.892 1.00 71.19 112 SER A C 1
ATOM 932 O O . SER A 1 112 ? -5.378 -0.386 -7.115 1.00 71.19 112 SER A O 1
ATOM 934 N N . TYR A 1 113 ? -5.167 1.697 -7.942 1.00 80.19 113 TYR A N 1
ATOM 935 C CA . TYR A 1 113 ? -3.973 2.050 -7.177 1.00 80.19 113 TYR A CA 1
ATOM 936 C C . TYR A 1 113 ? -4.283 2.260 -5.693 1.00 80.19 113 TYR A C 1
ATOM 938 O O . TYR A 1 113 ? -3.636 1.657 -4.838 1.00 80.19 113 TYR A O 1
ATOM 946 N N . SER A 1 114 ? -5.293 3.071 -5.365 1.00 83.12 114 SER A N 1
ATOM 947 C CA . SER A 1 114 ? -5.605 3.402 -3.973 1.00 83.12 114 SER A CA 1
ATOM 948 C C . SER A 1 114 ? -6.172 2.206 -3.206 1.00 83.12 114 SER A C 1
ATOM 950 O O . SER A 1 114 ? -5.680 1.892 -2.123 1.00 83.12 114 SER A O 1
ATOM 952 N N . LYS A 1 115 ? -7.170 1.496 -3.757 1.00 86.31 115 LYS A N 1
ATOM 953 C CA . LYS A 1 115 ? -7.755 0.323 -3.082 1.00 86.31 115 LYS A CA 1
ATOM 954 C C . LYS A 1 115 ? -6.751 -0.828 -3.017 1.00 86.31 115 LYS A C 1
ATOM 956 O O . LYS A 1 115 ? -6.595 -1.434 -1.959 1.00 86.31 115 LYS A O 1
ATOM 961 N N . GLY A 1 116 ? -6.051 -1.102 -4.121 1.00 88.50 116 GLY A N 1
ATOM 962 C CA . GLY A 1 116 ? -5.021 -2.140 -4.172 1.00 88.50 116 GLY A CA 1
ATOM 963 C C . GLY A 1 116 ? -3.913 -1.899 -3.147 1.00 88.50 116 GLY A C 1
ATOM 964 O O . GLY A 1 116 ? -3.595 -2.800 -2.374 1.00 88.50 116 GLY A O 1
ATOM 965 N N . GLY A 1 117 ? -3.393 -0.670 -3.073 1.00 90.75 117 GLY A N 1
ATOM 966 C CA . GLY A 1 117 ? -2.348 -0.295 -2.120 1.00 90.75 117 GLY A CA 1
ATOM 967 C C . GLY A 1 117 ? -2.749 -0.511 -0.660 1.00 90.75 117 GLY A C 1
ATOM 968 O O . GLY A 1 117 ? -1.984 -1.109 0.094 1.00 90.75 117 GLY A O 1
ATOM 969 N N . ILE A 1 118 ? -3.960 -0.097 -0.263 1.00 90.44 118 ILE A N 1
ATOM 970 C CA . ILE A 1 118 ? -4.421 -0.261 1.127 1.00 90.44 118 ILE A CA 1
ATOM 971 C C . ILE A 1 118 ? -4.675 -1.736 1.458 1.00 90.44 118 ILE A C 1
ATOM 973 O O . ILE A 1 118 ? -4.289 -2.183 2.533 1.00 90.44 118 ILE A O 1
ATOM 977 N N . ILE A 1 119 ? -5.262 -2.521 0.546 1.00 92.81 119 ILE A N 1
ATOM 978 C CA . ILE A 1 119 ? -5.467 -3.963 0.775 1.00 92.81 119 ILE A CA 1
ATOM 979 C C . ILE A 1 119 ? -4.123 -4.680 0.941 1.00 92.81 119 ILE A C 1
ATOM 981 O O . ILE A 1 119 ? -3.969 -5.493 1.848 1.00 92.81 119 ILE A O 1
ATOM 985 N N . ILE A 1 120 ? -3.134 -4.369 0.102 1.00 94.31 120 ILE A N 1
ATOM 986 C CA . ILE A 1 120 ? -1.795 -4.958 0.203 1.00 94.31 120 ILE A CA 1
ATOM 987 C C . ILE A 1 120 ? -1.094 -4.533 1.503 1.00 94.31 120 ILE A C 1
ATOM 989 O O . ILE A 1 120 ? -0.465 -5.371 2.148 1.00 94.31 120 ILE A O 1
ATOM 993 N N . ALA A 1 121 ? -1.246 -3.277 1.933 1.00 95.12 121 ALA A N 1
ATOM 994 C CA . ALA A 1 121 ? -0.723 -2.803 3.216 1.00 95.12 121 ALA A CA 1
ATOM 995 C C . ALA A 1 121 ? -1.398 -3.492 4.415 1.00 95.12 121 ALA A C 1
ATOM 997 O O . ALA A 1 121 ? -0.712 -3.924 5.336 1.00 95.12 121 ALA A O 1
ATOM 998 N N . MET A 1 122 ? -2.720 -3.674 4.374 1.00 96.06 122 MET A N 1
ATOM 999 C CA . MET A 1 122 ? -3.463 -4.434 5.382 1.00 96.06 122 MET A CA 1
ATOM 1000 C C . MET A 1 122 ? -2.965 -5.880 5.453 1.00 96.06 122 MET A C 1
ATOM 1002 O O . MET A 1 122 ? -2.729 -6.404 6.535 1.00 96.06 122 MET A O 1
ATOM 1006 N N . ILE A 1 123 ? -2.754 -6.524 4.301 1.00 95.94 123 ILE A N 1
ATOM 1007 C CA . ILE A 1 123 ? -2.225 -7.891 4.234 1.00 95.94 123 ILE A CA 1
ATOM 1008 C C . ILE A 1 123 ? -0.819 -7.964 4.821 1.00 95.94 123 ILE A C 1
ATOM 1010 O O . ILE A 1 123 ? -0.549 -8.878 5.594 1.00 95.94 123 ILE A O 1
ATOM 1014 N N . ARG A 1 124 ? 0.061 -7.005 4.507 1.00 96.81 124 ARG A N 1
ATOM 1015 C CA . ARG A 1 124 ? 1.393 -6.896 5.121 1.00 96.81 124 ARG A CA 1
ATOM 1016 C C . ARG A 1 124 ? 1.302 -6.827 6.643 1.00 96.81 124 ARG A C 1
ATOM 1018 O O . ARG A 1 124 ? 2.070 -7.504 7.318 1.00 96.81 124 ARG A O 1
ATOM 1025 N N . ASP A 1 125 ? 0.364 -6.052 7.174 1.00 96.19 125 ASP A N 1
ATOM 1026 C CA . ASP A 1 125 ? 0.165 -5.916 8.616 1.00 96.19 125 ASP A CA 1
ATOM 1027 C C . ASP A 1 125 ? -0.426 -7.190 9.255 1.00 96.19 125 ASP A C 1
ATOM 1029 O O . ASP A 1 125 ? -0.095 -7.494 10.398 1.00 96.19 125 ASP A O 1
ATOM 1033 N N . VAL A 1 126 ? -1.239 -7.968 8.525 1.00 96.62 126 VAL A N 1
ATOM 1034 C CA . VAL A 1 126 ? -1.746 -9.283 8.975 1.00 96.62 126 VAL A CA 1
ATOM 1035 C C . VAL A 1 126 ? -0.644 -10.339 8.993 1.00 96.62 126 VAL A C 1
ATOM 1037 O O . VAL A 1 126 ? -0.487 -11.051 9.980 1.00 96.62 126 VAL A O 1
ATOM 1040 N N . VAL A 1 127 ? 0.111 -10.478 7.899 1.00 97.00 127 VAL A N 1
ATOM 1041 C CA . VAL A 1 127 ? 1.099 -11.564 7.775 1.00 97.00 127 VAL A CA 1
ATOM 1042 C C . VAL A 1 127 ? 2.444 -11.222 8.418 1.00 97.00 127 VAL A C 1
ATOM 1044 O O . VAL A 1 127 ? 3.227 -12.125 8.712 1.00 97.00 127 VAL A O 1
ATOM 1047 N N . GLY A 1 128 ? 2.712 -9.932 8.637 1.00 96.44 128 GLY A N 1
ATOM 1048 C CA . GLY A 1 128 ? 3.979 -9.383 9.109 1.00 96.44 128 GLY A CA 1
ATOM 1049 C C . GLY A 1 128 ? 4.976 -9.106 7.977 1.00 96.44 128 GLY A C 1
ATOM 1050 O O . GLY A 1 128 ? 5.039 -9.829 6.983 1.00 96.44 128 GLY A O 1
ATOM 1051 N N . GLU A 1 129 ? 5.818 -8.080 8.149 1.00 95.50 129 GLU A N 1
ATOM 1052 C CA . GLU A 1 129 ? 6.765 -7.590 7.126 1.00 95.50 129 GLU A CA 1
ATOM 1053 C C . GLU A 1 129 ? 7.678 -8.689 6.555 1.00 95.50 129 GLU A C 1
ATOM 1055 O O . GLU A 1 129 ? 7.912 -8.748 5.350 1.00 95.50 129 GLU A O 1
ATOM 1060 N N . GLN A 1 130 ? 8.184 -9.590 7.403 1.00 95.75 130 GLN A N 1
ATOM 1061 C CA . GLN A 1 130 ? 9.099 -10.651 6.969 1.00 95.75 130 GLN A CA 1
ATOM 1062 C C . GLN A 1 130 ? 8.407 -11.669 6.055 1.00 95.75 130 GLN A C 1
ATOM 1064 O O . GLN A 1 130 ? 8.919 -11.981 4.979 1.00 95.75 130 GLN A O 1
ATOM 1069 N N . ASN A 1 131 ? 7.229 -12.148 6.461 1.00 97.25 131 ASN A N 1
ATOM 1070 C CA . ASN A 1 131 ? 6.399 -13.061 5.676 1.00 97.25 131 ASN A CA 1
ATOM 1071 C C . ASN A 1 131 ? 5.921 -12.397 4.382 1.00 97.25 131 ASN A C 1
ATOM 1073 O O . ASN A 1 131 ? 5.993 -13.006 3.317 1.00 97.25 131 ASN A O 1
ATOM 1077 N N . PHE A 1 132 ? 5.497 -11.135 4.462 1.00 97.56 132 PHE A N 1
ATOM 1078 C CA . PHE A 1 132 ? 5.075 -10.345 3.312 1.00 97.56 132 PHE A CA 1
ATOM 1079 C C . PHE A 1 132 ? 6.195 -10.229 2.273 1.00 97.56 132 PHE A C 1
ATOM 1081 O O . PHE A 1 132 ? 6.016 -10.588 1.108 1.00 97.56 132 PHE A O 1
ATOM 1088 N N . ARG A 1 133 ? 7.390 -9.815 2.708 1.00 96.88 133 ARG A N 1
ATOM 1089 C CA . ARG A 1 133 ? 8.574 -9.717 1.850 1.00 96.88 133 ARG A CA 1
ATOM 1090 C C . ARG A 1 133 ? 8.955 -11.074 1.258 1.00 96.88 133 ARG A C 1
ATOM 1092 O O . ARG A 1 133 ? 9.193 -11.158 0.055 1.00 96.88 133 ARG A O 1
ATOM 1099 N N . LYS A 1 134 ? 8.988 -12.139 2.069 1.00 97.12 134 LYS A N 1
ATOM 1100 C CA . LYS A 1 134 ? 9.282 -13.512 1.616 1.00 97.12 134 LYS A CA 1
ATOM 1101 C C . LYS A 1 134 ? 8.306 -13.954 0.521 1.00 97.12 134 LYS A C 1
ATOM 1103 O O . LYS A 1 134 ? 8.749 -14.440 -0.517 1.00 97.12 134 LYS A O 1
ATOM 1108 N N . ALA A 1 135 ? 7.006 -13.733 0.719 1.00 97.50 135 ALA A N 1
ATOM 1109 C CA . ALA A 1 135 ? 5.965 -14.077 -0.245 1.00 97.50 135 ALA A CA 1
ATOM 1110 C C . ALA A 1 135 ? 6.078 -13.284 -1.553 1.00 97.50 135 ALA A C 1
ATOM 1112 O O . ALA A 1 135 ? 5.970 -13.871 -2.629 1.00 97.50 135 ALA A O 1
ATOM 1113 N N . LEU A 1 136 ? 6.364 -11.978 -1.488 1.00 97.00 136 LEU A N 1
ATOM 1114 C CA . LEU A 1 136 ? 6.585 -11.166 -2.688 1.00 97.00 136 LEU A CA 1
ATOM 1115 C C . LEU A 1 136 ? 7.821 -11.613 -3.474 1.00 97.00 136 LEU A C 1
ATOM 1117 O O . LEU A 1 136 ? 7.753 -11.733 -4.694 1.00 97.00 136 LEU A O 1
ATOM 1121 N N . ILE A 1 137 ? 8.937 -11.897 -2.796 1.00 97.44 137 ILE A N 1
ATOM 1122 C CA . ILE A 1 137 ? 10.153 -12.401 -3.452 1.00 97.44 137 ILE A CA 1
ATOM 1123 C C . ILE A 1 137 ? 9.879 -13.752 -4.116 1.00 97.44 137 ILE A C 1
ATOM 1125 O O . ILE A 1 137 ? 10.279 -13.964 -5.261 1.00 97.44 137 ILE A O 1
ATOM 1129 N N . HIS A 1 138 ? 9.185 -14.653 -3.414 1.00 97.69 138 HIS A N 1
ATOM 1130 C CA . HIS A 1 138 ? 8.774 -15.948 -3.953 1.00 97.69 138 HIS A CA 1
ATOM 1131 C C . HIS A 1 138 ? 7.909 -15.784 -5.207 1.00 97.69 138 HIS A C 1
ATOM 1133 O O . HIS A 1 138 ? 8.221 -16.357 -6.247 1.00 97.69 138 HIS A O 1
ATOM 1139 N N . TYR A 1 139 ? 6.887 -14.930 -5.143 1.00 97.75 139 TYR A N 1
ATOM 1140 C CA . TYR A 1 139 ? 6.008 -14.618 -6.269 1.00 97.75 139 TYR A CA 1
ATOM 1141 C C . TYR A 1 139 ? 6.774 -14.053 -7.476 1.00 97.75 139 TYR A C 1
ATOM 1143 O O . TYR A 1 139 ? 6.636 -14.568 -8.585 1.00 97.75 139 TYR A O 1
ATOM 1151 N N . LEU A 1 140 ? 7.622 -13.039 -7.270 1.00 96.62 140 LEU A N 1
ATOM 1152 C CA . LEU A 1 140 ? 8.391 -12.407 -8.347 1.00 96.62 140 LEU A CA 1
ATOM 1153 C C . LEU A 1 140 ? 9.349 -13.395 -9.022 1.00 96.62 140 LEU A C 1
ATOM 1155 O O . LEU A 1 140 ? 9.434 -13.420 -10.248 1.00 96.62 140 LEU A O 1
ATOM 1159 N N . LYS A 1 141 ? 10.038 -14.241 -8.245 1.00 96.00 141 LYS A N 1
ATOM 1160 C CA . LYS A 1 141 ? 10.933 -15.275 -8.791 1.00 96.00 141 LYS A CA 1
ATOM 1161 C C . LYS A 1 141 ? 10.165 -16.352 -9.549 1.00 96.00 141 LYS A C 1
ATOM 1163 O O . LYS A 1 141 ? 10.581 -16.733 -10.637 1.00 96.00 141 LYS A O 1
ATOM 1168 N N . LYS A 1 142 ? 9.046 -16.822 -8.991 1.00 97.06 142 LYS A N 1
ATOM 1169 C CA . LYS A 1 142 ? 8.227 -17.896 -9.569 1.00 97.06 142 LYS A CA 1
ATOM 1170 C C . LYS A 1 142 ? 7.652 -17.530 -10.936 1.00 97.06 142 LYS A C 1
ATOM 1172 O O . LYS A 1 142 ? 7.585 -18.396 -11.796 1.00 97.06 142 LYS A O 1
ATOM 1177 N N . PHE A 1 143 ? 7.261 -16.271 -11.128 1.00 96.50 143 PHE A N 1
ATOM 1178 C CA . PHE A 1 143 ? 6.601 -15.797 -12.350 1.00 96.50 143 PHE A CA 1
ATOM 1179 C C . PHE A 1 143 ? 7.467 -14.835 -13.181 1.00 96.50 143 PHE A C 1
ATOM 1181 O O . PHE A 1 143 ? 6.949 -14.064 -13.989 1.00 96.50 143 PHE A O 1
ATOM 1188 N N . SER A 1 144 ? 8.788 -14.838 -12.977 1.00 94.69 144 SER A N 1
ATOM 1189 C CA . SER A 1 144 ? 9.711 -13.992 -13.742 1.00 94.69 144 SER A CA 1
ATOM 1190 C C . SER A 1 144 ? 9.580 -14.261 -15.244 1.00 94.69 144 SER A C 1
ATOM 1192 O O . SER A 1 144 ? 9.723 -15.398 -15.680 1.00 94.69 144 SER A O 1
ATOM 1194 N N . PHE A 1 145 ? 9.347 -13.201 -16.026 1.00 93.75 145 PHE A N 1
ATOM 1195 C CA . PHE A 1 145 ? 9.112 -13.245 -17.480 1.00 93.75 145 PHE A CA 1
ATOM 1196 C C . PHE A 1 145 ? 7.837 -13.975 -17.935 1.00 93.75 145 PHE A C 1
ATOM 1198 O O . PHE A 1 145 ? 7.669 -14.227 -19.128 1.00 93.75 145 PHE A O 1
ATOM 1205 N N . GLU A 1 146 ? 6.917 -14.253 -17.013 1.00 95.12 146 GLU A N 1
ATOM 1206 C CA . GLU A 1 146 ? 5.610 -14.844 -17.294 1.00 95.12 146 GLU A CA 1
ATOM 1207 C C . GLU A 1 146 ? 4.465 -13.899 -16.892 1.00 95.12 146 GLU A C 1
ATOM 1209 O O . GLU A 1 146 ? 4.669 -12.773 -16.431 1.00 95.12 146 GLU A O 1
ATOM 1214 N N . ASN A 1 147 ? 3.227 -14.345 -17.101 1.00 92.56 147 ASN A N 1
ATOM 1215 C CA . ASN A 1 147 ? 2.021 -13.625 -16.705 1.00 92.56 147 ASN A CA 1
ATOM 1216 C C . ASN A 1 147 ? 1.358 -14.302 -15.504 1.00 92.56 147 ASN A C 1
ATOM 1218 O O . ASN A 1 147 ? 1.425 -15.518 -15.345 1.00 92.56 147 ASN A O 1
ATOM 1222 N N . THR A 1 148 ? 0.633 -13.521 -14.708 1.00 94.31 148 THR A N 1
ATOM 1223 C CA . THR A 1 148 ? -0.113 -14.018 -13.548 1.00 94.31 148 THR A CA 1
ATOM 1224 C C . THR A 1 148 ? -1.579 -13.615 -13.603 1.00 94.31 148 THR A C 1
ATOM 1226 O O . THR A 1 148 ? -1.992 -12.715 -14.341 1.00 94.31 148 THR A O 1
ATOM 1229 N N . ARG A 1 149 ? -2.394 -14.303 -12.808 1.00 90.31 149 ARG A N 1
ATOM 1230 C CA . ARG A 1 149 ? -3.801 -13.988 -12.554 1.00 90.31 149 ARG A CA 1
ATOM 1231 C C . ARG A 1 149 ? -4.005 -13.708 -11.068 1.00 90.31 149 ARG A C 1
ATOM 1233 O O . ARG A 1 149 ? -3.179 -14.061 -10.233 1.00 90.31 149 ARG A O 1
ATOM 1240 N N . GLY A 1 150 ? -5.152 -13.123 -10.716 1.00 81.12 150 GLY A N 1
ATOM 1241 C CA . GLY A 1 150 ? -5.419 -12.665 -9.344 1.00 81.12 150 GLY A CA 1
ATOM 1242 C C . GLY A 1 150 ? -5.229 -13.725 -8.248 1.00 81.12 150 GLY A C 1
ATOM 1243 O O . GLY A 1 150 ? -4.792 -13.388 -7.156 1.00 81.12 150 GLY A O 1
ATOM 1244 N N . ASN A 1 151 ? -5.497 -15.007 -8.527 1.00 90.94 151 ASN A N 1
ATOM 1245 C CA . ASN A 1 151 ? -5.295 -16.079 -7.545 1.00 90.94 151 ASN A CA 1
ATOM 1246 C C . ASN A 1 151 ? -3.823 -16.514 -7.390 1.00 90.94 151 ASN A C 1
ATOM 1248 O O . ASN A 1 151 ? -3.500 -17.153 -6.393 1.00 90.94 151 ASN A O 1
ATOM 1252 N N . ASP A 1 152 ? -2.939 -16.211 -8.342 1.00 96.31 152 ASP A N 1
ATOM 1253 C CA . ASP A 1 152 ? -1.548 -16.683 -8.310 1.00 96.31 152 ASP A CA 1
ATOM 1254 C C . ASP A 1 152 ? -0.725 -15.957 -7.241 1.00 96.31 152 ASP A C 1
ATOM 1256 O O . ASP A 1 152 ? 0.106 -16.579 -6.581 1.00 96.31 152 ASP A O 1
ATOM 1260 N N . LEU A 1 153 ? -1.026 -14.675 -7.000 1.00 95.62 153 LEU A N 1
ATOM 1261 C CA . LEU A 1 153 ? -0.469 -13.925 -5.873 1.00 95.62 153 LEU A CA 1
ATOM 1262 C C . LEU A 1 153 ? -0.836 -14.591 -4.543 1.00 95.62 153 LEU A C 1
ATOM 1264 O O . LEU A 1 153 ? 0.033 -14.854 -3.719 1.00 95.62 153 LEU A O 1
ATOM 1268 N N . TRP A 1 154 ? -2.115 -14.916 -4.352 1.00 96.12 154 TRP A N 1
ATOM 1269 C CA . TRP A 1 154 ? -2.597 -15.522 -3.112 1.00 96.12 154 TRP A CA 1
ATOM 1270 C C . TRP A 1 154 ? -2.005 -16.907 -2.859 1.00 96.12 154 TRP A C 1
ATOM 1272 O O . TRP A 1 154 ? -1.577 -17.188 -1.744 1.00 96.12 154 TRP A O 1
ATOM 1282 N N . LYS A 1 155 ? -1.870 -17.730 -3.906 1.00 97.31 155 LYS A N 1
ATOM 1283 C CA . LYS A 1 155 ? -1.170 -19.020 -3.812 1.00 97.31 155 LYS A CA 1
ATOM 1284 C C . LYS A 1 155 ? 0.2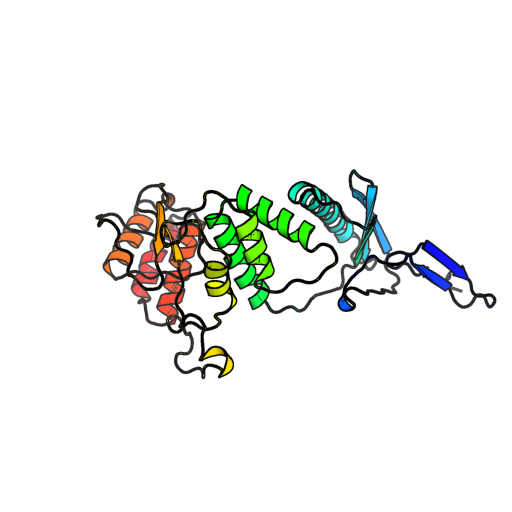95 -18.854 -3.414 1.00 97.31 155 LYS A C 1
ATOM 1286 O O . LYS A 1 155 ? 0.782 -19.601 -2.575 1.00 97.31 155 LYS A O 1
ATOM 1291 N N . ALA A 1 156 ? 0.996 -17.873 -3.986 1.00 97.69 156 ALA A N 1
ATOM 1292 C CA . ALA A 1 156 ? 2.385 -17.608 -3.619 1.00 97.69 156 ALA A CA 1
ATOM 1293 C C . ALA A 1 156 ? 2.523 -17.188 -2.145 1.00 97.69 156 ALA A C 1
ATOM 1295 O O . ALA A 1 156 ? 3.497 -17.561 -1.495 1.00 97.69 156 ALA A O 1
ATOM 1296 N N . PHE A 1 157 ? 1.538 -16.469 -1.597 1.00 97.38 157 PHE A N 1
ATOM 1297 C CA . PHE A 1 157 ? 1.492 -16.204 -0.162 1.00 97.38 157 PHE A CA 1
ATOM 1298 C C . PHE A 1 157 ? 1.249 -17.479 0.655 1.00 97.38 157 PHE A C 1
ATOM 1300 O O . PHE A 1 157 ? 1.989 -17.712 1.602 1.00 97.38 157 PHE A O 1
ATOM 1307 N N . ASP A 1 158 ? 0.292 -18.333 0.288 1.00 97.19 158 ASP A N 1
ATOM 1308 C CA . ASP A 1 158 ? 0.029 -19.581 1.030 1.00 97.19 158 ASP A CA 1
ATOM 1309 C C . ASP A 1 158 ? 1.228 -20.540 1.057 1.00 97.19 158 ASP A C 1
ATOM 1311 O O . ASP A 1 158 ? 1.449 -21.241 2.052 1.00 97.19 158 ASP A O 1
ATOM 1315 N N . GLU A 1 159 ? 2.016 -20.546 -0.021 1.00 97.31 159 GLU A N 1
ATOM 1316 C CA . GLU A 1 159 ? 3.262 -21.307 -0.151 1.00 97.31 159 GLU A CA 1
ATOM 1317 C C . GLU A 1 159 ? 4.391 -20.755 0.737 1.00 97.31 159 GLU A C 1
ATOM 1319 O O . GLU A 1 159 ? 5.204 -21.530 1.236 1.00 97.31 159 GLU A O 1
ATOM 1324 N N . ALA A 1 160 ? 4.462 -19.433 0.932 1.00 96.44 160 ALA A N 1
ATOM 1325 C CA . ALA A 1 160 ? 5.604 -18.774 1.569 1.00 96.44 160 ALA A CA 1
ATOM 1326 C C . ALA A 1 160 ? 5.367 -18.336 3.026 1.00 96.44 160 ALA A C 1
ATOM 1328 O O . ALA A 1 160 ? 6.330 -18.251 3.795 1.00 96.44 160 ALA A O 1
ATOM 1329 N N . VAL A 1 161 ? 4.123 -18.022 3.395 1.00 94.69 161 VAL A N 1
ATOM 1330 C CA . VAL A 1 161 ? 3.743 -17.506 4.717 1.00 94.69 161 VAL A CA 1
ATOM 1331 C C . VAL A 1 161 ? 3.574 -18.655 5.708 1.00 94.69 161 VAL A C 1
ATOM 1333 O O . VAL A 1 161 ? 2.874 -19.640 5.457 1.00 94.69 161 VAL A O 1
ATOM 1336 N N . GLU A 1 162 ? 4.198 -18.500 6.872 1.00 92.31 162 GLU A N 1
ATOM 1337 C CA . GLU A 1 162 ? 4.214 -19.489 7.949 1.00 92.31 162 GLU A CA 1
ATOM 1338 C C . GLU A 1 162 ? 3.816 -18.838 9.280 1.00 92.31 162 GLU A C 1
ATOM 1340 O O . GLU A 1 162 ? 4.100 -17.663 9.517 1.00 92.31 162 GLU A O 1
ATOM 1345 N N . GLY A 1 163 ? 3.159 -19.610 10.152 1.00 93.88 163 GLY A N 1
ATOM 1346 C CA . GLY A 1 163 ? 2.874 -19.207 11.535 1.00 93.88 163 GLY A CA 1
ATOM 1347 C C . GLY A 1 163 ? 1.834 -18.096 11.717 1.00 93.88 163 GLY A C 1
ATOM 1348 O O . GLY A 1 163 ? 1.745 -17.544 12.808 1.00 93.88 163 GLY A O 1
ATOM 1349 N N . VAL A 1 164 ? 1.059 -17.758 10.682 1.00 96.31 164 VAL A N 1
ATOM 1350 C CA . VAL A 1 164 ? -0.008 -16.748 10.764 1.00 96.31 164 VAL A CA 1
ATOM 1351 C C . VAL A 1 164 ? -1.356 -17.440 10.928 1.00 96.31 164 VAL A C 1
ATOM 1353 O O . VAL A 1 164 ? -1.745 -18.260 10.092 1.00 96.31 164 VAL A O 1
ATOM 1356 N N . GLU A 1 165 ? -2.059 -17.101 12.004 1.00 95.88 165 GLU A N 1
ATOM 1357 C CA . GLU A 1 165 ? -3.390 -17.616 12.318 1.00 95.88 165 GLU A CA 1
ATOM 1358 C C . GLU A 1 165 ? -4.468 -16.848 11.540 1.00 95.88 165 GLU A C 1
ATOM 1360 O O . GLU A 1 165 ? -4.505 -15.614 11.521 1.00 95.88 165 GLU A O 1
ATOM 1365 N N . GLY A 1 166 ? -5.337 -17.592 10.863 1.00 95.19 166 GLY A N 1
ATOM 1366 C CA . GLY A 1 166 ? -6.488 -17.067 10.144 1.00 95.19 166 GLY A CA 1
ATOM 1367 C C . GLY A 1 166 ? -7.722 -16.893 11.033 1.00 95.19 166 GLY A C 1
ATOM 1368 O O . GLY A 1 166 ? -7.689 -17.201 12.225 1.00 95.19 166 GLY A O 1
ATOM 1369 N N . PRO A 1 167 ? -8.845 -16.444 10.451 1.00 93.88 167 PRO A N 1
ATOM 1370 C CA . PRO A 1 167 ? -10.084 -16.195 11.191 1.00 93.88 167 PRO A CA 1
ATOM 1371 C C . PRO A 1 167 ? -10.636 -17.430 11.921 1.00 93.88 167 PRO A C 1
ATOM 1373 O O . PRO A 1 167 ? -11.238 -17.285 12.982 1.00 93.88 167 PRO A O 1
ATOM 1376 N N . ASP A 1 168 ? -10.392 -18.641 11.414 1.00 91.31 168 ASP A N 1
ATOM 1377 C CA . ASP A 1 168 ? -10.887 -19.894 12.006 1.00 91.31 168 ASP A CA 1
ATOM 1378 C C . ASP A 1 168 ? -9.951 -20.515 13.055 1.00 91.31 168 ASP A C 1
ATOM 1380 O O . ASP A 1 168 ? -10.179 -21.634 13.510 1.00 91.31 168 ASP A O 1
ATOM 1384 N N . GLY A 1 169 ? -8.871 -19.824 13.426 1.00 91.00 169 GLY A N 1
ATOM 1385 C CA . GLY A 1 169 ? -7.857 -20.332 14.356 1.00 91.00 169 GLY A CA 1
ATOM 1386 C C . GLY A 1 169 ? -6.854 -21.319 13.745 1.00 91.00 169 GLY A C 1
ATOM 1387 O O . GLY A 1 169 ? -5.902 -21.743 14.396 1.00 91.00 169 GLY A O 1
ATOM 1388 N N . GLY A 1 170 ? -7.050 -21.693 12.478 1.00 93.69 170 GLY A N 1
ATOM 1389 C CA . GLY A 1 170 ? -6.089 -22.456 11.682 1.00 93.69 170 GLY A CA 1
ATOM 1390 C C . GLY A 1 170 ? -5.063 -21.564 10.978 1.00 93.69 170 GLY A C 1
ATOM 1391 O O . GLY A 1 170 ? -5.046 -20.348 11.148 1.00 93.69 170 GLY A O 1
ATOM 1392 N N . LYS A 1 171 ? -4.219 -22.158 10.123 1.00 95.69 171 LYS A N 1
ATOM 1393 C CA . LYS A 1 171 ? -3.323 -21.392 9.238 1.00 95.69 171 LYS A CA 1
ATOM 1394 C C . LYS A 1 171 ? -4.151 -20.460 8.340 1.00 95.69 171 LYS A C 1
ATOM 1396 O O . LYS A 1 171 ? -5.121 -20.903 7.726 1.00 95.69 171 LYS A O 1
ATOM 1401 N N . LEU A 1 172 ? -3.742 -19.197 8.231 1.00 96.62 172 LEU A N 1
ATOM 1402 C CA . LEU A 1 172 ? -4.350 -18.234 7.314 1.00 96.62 172 LEU A CA 1
ATOM 1403 C C . LEU A 1 172 ? -4.280 -18.740 5.864 1.00 96.62 172 LEU A C 1
ATOM 1405 O O . LEU A 1 172 ? -3.201 -19.059 5.369 1.00 96.62 172 LEU A O 1
ATOM 1409 N N . SER A 1 173 ? -5.438 -18.776 5.201 1.00 96.06 173 SER A N 1
ATOM 1410 C CA . SER A 1 173 ? -5.586 -19.105 3.780 1.00 96.06 173 SER A CA 1
ATOM 1411 C C . SER A 1 173 ? -5.756 -17.823 2.973 1.00 96.06 173 SER A C 1
ATOM 1413 O O . SER A 1 173 ? -6.827 -17.212 2.961 1.00 96.06 173 SER A O 1
ATOM 1415 N N . MET A 1 174 ? -4.705 -17.395 2.284 1.00 95.75 174 MET A N 1
ATOM 1416 C CA . MET A 1 174 ? -4.719 -16.202 1.445 1.00 95.75 174 MET A CA 1
ATOM 1417 C C . MET A 1 174 ? -5.557 -16.397 0.186 1.00 95.75 174 MET A C 1
ATOM 1419 O O . MET A 1 174 ? -6.159 -15.430 -0.286 1.00 95.75 174 MET A O 1
ATOM 1423 N N . VAL A 1 175 ? -5.650 -17.623 -0.344 1.00 94.81 175 VAL A N 1
ATOM 1424 C CA . VAL A 1 175 ? -6.568 -17.931 -1.454 1.00 94.81 175 VAL A CA 1
ATOM 1425 C C . VAL A 1 175 ? -8.041 -17.819 -1.071 1.00 94.81 175 VAL A C 1
ATOM 1427 O O . VAL A 1 175 ? -8.855 -17.609 -1.969 1.00 94.81 175 VAL A O 1
ATOM 1430 N N . ASP A 1 176 ? -8.390 -17.922 0.214 1.00 92.75 176 ASP A N 1
ATOM 1431 C CA . ASP A 1 176 ? -9.737 -17.588 0.685 1.00 92.75 176 ASP A CA 1
ATOM 1432 C C . ASP A 1 176 ? -9.849 -16.100 1.040 1.00 92.75 176 ASP A C 1
ATOM 1434 O O . ASP A 1 176 ? -10.718 -15.408 0.516 1.00 92.75 176 ASP A O 1
ATOM 1438 N N . PHE A 1 177 ? -8.926 -15.581 1.853 1.00 93.88 177 PHE A N 1
ATOM 1439 C CA . PHE A 1 177 ? -8.976 -14.225 2.402 1.00 93.88 177 PHE A CA 1
ATOM 1440 C C . PHE A 1 177 ? -8.800 -13.113 1.352 1.00 93.88 177 PHE A C 1
ATOM 1442 O O . PHE A 1 177 ? -9.600 -12.178 1.274 1.00 93.88 177 PHE A O 1
ATOM 1449 N N . GLY A 1 178 ? -7.772 -13.192 0.503 1.00 92.56 178 GLY A N 1
ATOM 1450 C CA . GLY A 1 178 ? -7.427 -12.136 -0.458 1.00 92.56 178 GLY A CA 1
ATOM 1451 C C . GLY A 1 178 ? -8.522 -11.839 -1.501 1.00 92.56 178 GLY A C 1
ATOM 1452 O O . GLY A 1 178 ? -8.815 -10.667 -1.785 1.00 92.56 178 GLY A O 1
ATOM 1453 N N . PRO A 1 179 ? -9.182 -12.859 -2.082 1.00 91.12 179 PRO A N 1
ATOM 1454 C CA . PRO A 1 179 ? -10.309 -12.663 -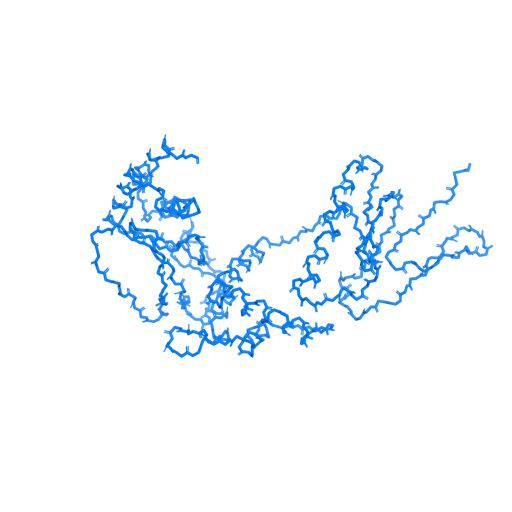2.988 1.00 91.12 179 PRO A CA 1
ATOM 1455 C C . PRO A 1 179 ? -11.510 -11.932 -2.387 1.00 91.12 179 PRO A C 1
ATOM 1457 O O . PRO A 1 179 ? -12.183 -11.218 -3.133 1.00 91.12 179 PRO A O 1
ATOM 1460 N N . GLN A 1 180 ? -11.753 -12.033 -1.076 1.00 91.06 180 GLN A N 1
ATOM 1461 C CA . GLN A 1 180 ? -12.845 -11.303 -0.422 1.00 91.06 180 GLN A CA 1
ATOM 1462 C C . GLN A 1 180 ? -12.690 -9.792 -0.656 1.00 91.06 180 GLN A C 1
ATOM 1464 O O . GLN A 1 180 ? -13.644 -9.111 -1.026 1.00 91.06 180 GLN A O 1
ATOM 1469 N N . TRP A 1 181 ? -11.470 -9.264 -0.544 1.00 89.12 181 TRP A N 1
ATOM 1470 C CA . TRP A 1 181 ? -11.175 -7.834 -0.688 1.00 89.12 181 TRP A CA 1
ATOM 1471 C C . TRP A 1 181 ? -11.012 -7.369 -2.143 1.00 89.12 181 TRP A C 1
ATOM 1473 O O . TRP A 1 181 ? -11.282 -6.206 -2.464 1.00 89.12 181 TRP A O 1
ATOM 1483 N N . SER A 1 182 ? -10.601 -8.272 -3.039 1.00 85.56 182 SER A N 1
ATOM 1484 C CA . SER A 1 182 ? -10.286 -7.949 -4.440 1.00 85.56 182 SER A CA 1
ATOM 1485 C C . SER A 1 182 ? -11.422 -8.215 -5.436 1.00 85.56 182 SER A C 1
ATOM 1487 O O . SER A 1 182 ? -11.504 -7.512 -6.441 1.00 85.56 182 SER A O 1
ATOM 1489 N N . LYS A 1 183 ? -12.317 -9.182 -5.179 1.00 81.56 183 LYS A N 1
ATOM 1490 C CA . LYS A 1 183 ? -13.391 -9.581 -6.119 1.00 81.56 183 LYS A CA 1
ATOM 1491 C C . LYS A 1 183 ? -14.758 -8.963 -5.828 1.00 81.56 183 LYS A C 1
ATOM 1493 O O . LYS A 1 183 ? -15.701 -9.211 -6.572 1.00 81.56 183 LYS A O 1
ATOM 1498 N N . GLN A 1 184 ? -14.871 -8.162 -4.773 1.00 75.56 184 GLN A N 1
ATOM 1499 C CA . GLN A 1 184 ? -16.110 -7.486 -4.397 1.00 75.56 184 GLN A CA 1
ATOM 1500 C C . GLN A 1 184 ? -15.954 -5.975 -4.610 1.00 75.56 184 GLN A C 1
ATOM 1502 O O . GLN A 1 184 ? -15.060 -5.336 -4.039 1.00 75.56 184 GLN A O 1
ATOM 1507 N N . ILE A 1 185 ? -16.800 -5.405 -5.471 1.00 62.28 185 ILE A N 1
ATOM 1508 C CA . ILE A 1 185 ? -16.888 -3.966 -5.743 1.00 62.28 185 ILE A CA 1
ATOM 1509 C C . ILE A 1 185 ? -18.342 -3.566 -5.506 1.00 62.28 185 ILE A C 1
ATOM 1511 O O . ILE A 1 185 ? -19.207 -3.976 -6.265 1.00 62.28 185 ILE A O 1
ATOM 1515 N N . GLY A 1 186 ? -18.581 -2.792 -4.450 1.00 57.09 186 GLY A N 1
ATOM 1516 C CA . GLY A 1 186 ? -19.915 -2.434 -3.969 1.00 57.09 186 GLY A CA 1
ATOM 1517 C C . GLY A 1 186 ? -19.973 -2.569 -2.448 1.00 57.09 186 GLY A C 1
ATOM 1518 O O . GLY A 1 186 ? -19.385 -3.487 -1.882 1.00 57.09 186 GLY A O 1
ATOM 1519 N N . GLN A 1 187 ? -20.596 -1.606 -1.774 1.00 54.00 187 GLN A N 1
ATOM 1520 C CA . GLN A 1 187 ? -20.889 -1.673 -0.344 1.00 54.00 187 GLN A CA 1
ATOM 1521 C C . GLN A 1 187 ? -22.164 -0.871 -0.089 1.00 54.00 187 GLN A C 1
ATOM 1523 O O . GLN A 1 187 ? -22.280 0.271 -0.529 1.00 54.00 187 GLN A O 1
ATOM 1528 N N . GLU A 1 188 ? -23.115 -1.462 0.630 1.00 51.94 188 GLU A N 1
ATOM 1529 C CA . GLU A 1 188 ? -24.440 -0.866 0.853 1.00 51.94 188 GLU A CA 1
ATOM 1530 C C . GLU A 1 188 ? -24.443 0.184 1.980 1.00 51.94 188 GLU A C 1
ATOM 1532 O O . GLU A 1 188 ? -25.251 1.107 1.982 1.00 51.94 188 GLU A O 1
ATOM 1537 N N . ARG A 1 189 ? -23.509 0.084 2.939 1.00 52.06 189 ARG A N 1
ATOM 1538 C CA . ARG A 1 189 ? -23.547 0.849 4.203 1.00 52.06 189 ARG A CA 1
ATOM 1539 C C . ARG A 1 189 ? -23.037 2.297 4.144 1.00 52.06 189 ARG A C 1
ATOM 1541 O O . ARG A 1 189 ? -23.297 3.037 5.083 1.00 52.06 189 ARG A O 1
ATOM 1548 N N . TYR A 1 190 ? -22.351 2.711 3.073 1.00 50.16 190 TYR A N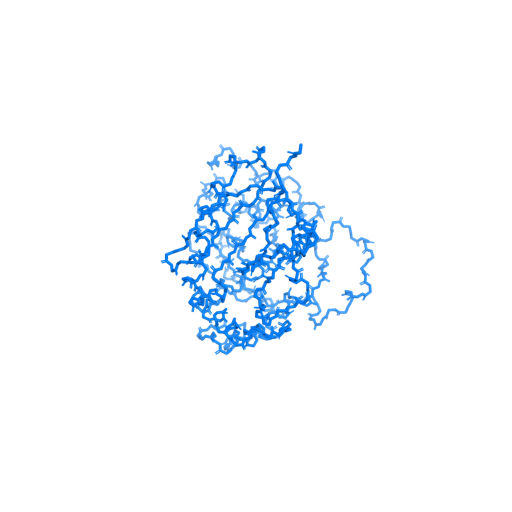 1
ATOM 1549 C CA . TYR A 1 190 ? -21.796 4.071 2.930 1.00 50.16 190 TYR A CA 1
ATOM 1550 C C . TYR A 1 190 ? -22.003 4.658 1.524 1.00 50.16 190 TYR A C 1
ATOM 1552 O O . TYR A 1 190 ? -21.074 5.149 0.880 1.00 50.16 190 TYR A O 1
ATOM 1560 N N . MET A 1 191 ? -23.236 4.608 1.016 1.00 54.22 191 MET A N 1
ATOM 1561 C CA . MET A 1 191 ? -23.571 5.236 -0.263 1.00 54.22 191 MET A CA 1
ATOM 1562 C C . MET A 1 191 ? -23.850 6.733 -0.093 1.00 54.22 191 MET A C 1
ATOM 1564 O O . MET A 1 191 ? -24.840 7.120 0.520 1.00 54.22 191 MET A O 1
ATOM 1568 N N . LYS A 1 192 ? -23.030 7.587 -0.725 1.00 52.19 192 LYS A N 1
ATOM 1569 C CA . LYS A 1 192 ? -23.315 9.034 -0.844 1.00 52.19 192 LYS A CA 1
ATOM 1570 C C . LYS A 1 192 ? -24.621 9.321 -1.598 1.00 52.19 192 LYS A C 1
ATOM 1572 O O . LYS A 1 192 ? -25.203 10.384 -1.430 1.00 52.19 192 LYS A O 1
ATOM 1577 N N . VAL A 1 193 ? -25.061 8.385 -2.443 1.00 58.66 193 VAL A N 1
ATOM 1578 C CA . VAL A 1 193 ? -26.325 8.453 -3.185 1.00 58.66 193 VAL A CA 1
ATOM 1579 C C . VAL A 1 193 ? -27.053 7.117 -3.000 1.00 58.66 193 VAL A C 1
ATOM 1581 O O . VAL A 1 193 ? -26.795 6.185 -3.762 1.00 58.66 193 VAL A O 1
ATOM 1584 N N . PRO A 1 194 ? -27.959 6.996 -2.014 1.00 55.84 194 PRO A N 1
ATOM 1585 C CA . PRO A 1 194 ? -28.658 5.743 -1.690 1.00 55.84 194 PRO A CA 1
ATOM 1586 C C . PRO A 1 194 ? -29.520 5.169 -2.826 1.00 55.84 194 PRO A C 1
ATOM 1588 O O . PRO A 1 194 ? -30.046 4.068 -2.710 1.00 55.84 194 PRO A O 1
ATOM 1591 N N . HIS A 1 195 ? -29.740 5.933 -3.900 1.00 58.16 195 HIS A N 1
ATOM 1592 C CA . HIS A 1 195 ? -30.594 5.566 -5.037 1.00 58.16 195 HIS A CA 1
ATOM 1593 C C . HIS A 1 195 ? -29.813 5.454 -6.353 1.00 58.16 195 HIS A C 1
ATOM 1595 O O . HIS A 1 195 ? -30.413 5.380 -7.426 1.00 58.16 195 HIS A O 1
ATOM 1601 N N . ALA A 1 196 ? -28.477 5.463 -6.303 1.00 58.62 196 ALA A N 1
ATOM 1602 C CA . ALA A 1 196 ? -27.675 5.203 -7.490 1.00 58.62 196 ALA A CA 1
ATOM 1603 C C . ALA A 1 196 ? -27.893 3.751 -7.935 1.00 58.62 196 ALA A C 1
ATOM 1605 O O . ALA A 1 196 ? -27.696 2.818 -7.158 1.00 58.62 196 ALA A O 1
ATOM 1606 N N . ALA A 1 197 ? -28.309 3.558 -9.188 1.00 57.31 197 ALA A N 1
ATOM 1607 C CA . ALA A 1 197 ? -28.532 2.228 -9.732 1.00 57.31 197 ALA A CA 1
ATOM 1608 C C . ALA A 1 197 ? -27.219 1.432 -9.718 1.00 57.31 197 ALA A C 1
ATOM 1610 O O . ALA A 1 197 ? -26.267 1.761 -10.430 1.00 57.31 197 ALA A O 1
ATOM 1611 N N . GLU A 1 198 ? -27.175 0.365 -8.923 1.00 60.12 198 GLU A N 1
ATOM 1612 C CA . GLU A 1 198 ? -26.037 -0.542 -8.912 1.00 60.12 198 GLU A CA 1
ATOM 1613 C C . GLU A 1 198 ? -25.927 -1.223 -10.283 1.00 60.12 198 GLU A C 1
ATOM 1615 O O . GLU A 1 198 ? -26.896 -1.822 -10.778 1.00 60.12 198 GLU A O 1
ATOM 1620 N N . LEU A 1 199 ? -24.757 -1.105 -10.921 1.00 59.19 199 LEU A N 1
ATOM 1621 C CA . LEU A 1 199 ? -24.500 -1.738 -12.212 1.00 59.19 199 LEU A CA 1
ATOM 1622 C C . LEU A 1 199 ? -24.684 -3.252 -12.083 1.00 59.19 199 LEU A C 1
ATOM 1624 O O . LEU A 1 199 ? -24.204 -3.868 -11.136 1.00 59.19 199 LEU A O 1
ATOM 1628 N N . GLN A 1 200 ? -25.326 -3.869 -13.076 1.00 61.22 200 GLN A N 1
ATOM 1629 C CA . GLN A 1 200 ? -25.682 -5.293 -13.051 1.00 61.22 200 GLN A CA 1
ATOM 1630 C C . GLN A 1 200 ? -24.484 -6.226 -12.793 1.00 61.22 200 GLN A C 1
ATOM 1632 O O . GLN A 1 200 ? -24.650 -7.268 -12.169 1.00 61.22 200 GLN A O 1
ATOM 1637 N N . LYS A 1 201 ? -23.270 -5.823 -13.197 1.00 60.53 201 LYS A N 1
ATOM 1638 C CA . LYS A 1 201 ? -22.020 -6.557 -12.933 1.00 60.53 201 LYS A CA 1
ATOM 1639 C C . LYS A 1 201 ? -21.612 -6.642 -11.453 1.00 60.53 201 LYS A C 1
ATOM 1641 O O . LYS A 1 201 ? -20.753 -7.454 -11.136 1.00 60.53 201 LYS A O 1
ATOM 1646 N N . TYR A 1 202 ? -22.185 -5.819 -10.574 1.00 62.97 202 TYR A N 1
ATOM 1647 C CA . TYR A 1 202 ? -21.857 -5.784 -9.143 1.00 62.97 202 TYR A CA 1
ATOM 1648 C C . TYR A 1 202 ? -22.910 -6.474 -8.265 1.00 62.97 202 TYR A C 1
ATOM 1650 O O . TYR A 1 202 ? -22.583 -6.958 -7.193 1.00 62.97 202 TYR A O 1
ATOM 1658 N N . ARG A 1 203 ? -24.133 -6.669 -8.771 1.00 59.00 203 ARG A N 1
ATOM 1659 C CA . ARG A 1 203 ? -25.271 -7.225 -8.011 1.00 59.00 203 ARG A CA 1
ATOM 1660 C C . ARG A 1 203 ? -25.081 -8.659 -7.490 1.00 59.00 203 ARG A C 1
ATOM 1662 O O . ARG A 1 203 ? -25.837 -9.091 -6.631 1.00 59.00 203 ARG A O 1
ATOM 1669 N N . ASN A 1 204 ? -24.091 -9.397 -7.996 1.00 63.62 204 ASN A N 1
ATOM 1670 C CA . ASN A 1 204 ? -23.824 -10.792 -7.634 1.00 63.62 204 ASN A CA 1
ATOM 1671 C C . ASN A 1 204 ? -22.419 -10.932 -7.041 1.00 63.62 204 ASN A C 1
ATOM 1673 O O . ASN A 1 204 ? -21.498 -11.429 -7.695 1.00 63.62 204 ASN A O 1
ATOM 1677 N N . SER A 1 205 ? -22.243 -10.467 -5.804 1.00 70.56 205 SER A N 1
ATOM 1678 C CA . SER A 1 205 ? -20.979 -10.647 -5.097 1.00 70.56 205 SER A CA 1
ATOM 1679 C C . SER A 1 205 ? -20.759 -12.114 -4.708 1.00 70.56 205 SER A C 1
ATOM 1681 O O . SER A 1 205 ? -21.611 -12.727 -4.067 1.00 70.56 205 SER A O 1
ATOM 1683 N N . ALA A 1 206 ? -19.574 -12.652 -5.018 1.00 73.69 206 ALA A N 1
ATOM 1684 C CA . ALA A 1 206 ? -19.180 -14.023 -4.676 1.00 73.69 206 ALA A CA 1
ATOM 1685 C C . ALA A 1 206 ? -19.198 -14.323 -3.163 1.00 73.69 206 ALA A C 1
ATOM 1687 O O . ALA A 1 206 ? -19.252 -15.488 -2.783 1.00 73.69 206 ALA A O 1
ATOM 1688 N N . TYR A 1 207 ? -19.168 -13.291 -2.312 1.00 75.38 207 TYR A N 1
ATOM 1689 C CA . TYR A 1 207 ? -19.179 -13.432 -0.851 1.00 75.38 207 TYR A CA 1
ATOM 1690 C C . TYR A 1 207 ? -20.318 -12.650 -0.181 1.00 75.38 207 TYR A C 1
ATOM 1692 O O . TYR A 1 207 ? -20.261 -12.385 1.018 1.00 75.38 207 TYR A O 1
ATOM 1700 N N . GLY A 1 208 ? -21.339 -12.235 -0.941 1.00 80.44 208 GLY A N 1
ATOM 1701 C CA . GLY A 1 208 ? -22.510 -11.546 -0.388 1.00 80.44 208 GLY A CA 1
ATOM 1702 C C . GLY A 1 208 ? -22.196 -10.233 0.339 1.00 80.44 208 GLY A C 1
ATOM 1703 O O . GLY A 1 208 ? -22.910 -9.884 1.272 1.00 80.44 208 GLY A O 1
ATOM 1704 N N . TYR A 1 209 ? -21.121 -9.537 -0.053 1.00 81.81 209 TYR A N 1
ATOM 1705 C CA . TYR A 1 209 ? -20.636 -8.313 0.601 1.00 81.81 209 TYR A CA 1
ATOM 1706 C C . TYR A 1 209 ? -20.290 -8.506 2.075 1.00 81.81 209 TYR A C 1
ATOM 1708 O O . TYR A 1 209 ? -20.567 -7.656 2.924 1.00 81.81 209 TYR A O 1
ATOM 1716 N N . LYS A 1 210 ? -19.659 -9.638 2.373 1.00 87.56 210 LYS A N 1
ATOM 1717 C CA . LYS A 1 210 ? -19.092 -9.915 3.682 1.00 87.56 210 LYS A CA 1
ATOM 1718 C C . LYS A 1 210 ? -17.600 -10.214 3.557 1.00 87.56 210 LYS A C 1
ATOM 1720 O O . LYS A 1 210 ? -17.124 -10.686 2.519 1.00 87.56 210 LYS A O 1
ATOM 1725 N N . TRP A 1 211 ? -16.881 -9.922 4.634 1.00 92.31 211 TRP A N 1
ATOM 1726 C CA . TRP A 1 211 ? -15.434 -10.066 4.745 1.00 92.31 211 TRP A CA 1
ATOM 1727 C C . TRP A 1 211 ? -15.079 -10.617 6.120 1.00 92.31 211 TRP A C 1
ATOM 1729 O O . TRP A 1 211 ? -15.709 -10.249 7.109 1.00 92.31 211 TRP A O 1
ATOM 1739 N N . ASP A 1 212 ? -14.043 -11.442 6.180 1.00 95.00 212 ASP A N 1
ATOM 1740 C CA . ASP A 1 212 ? -13.263 -11.631 7.395 1.00 95.00 212 ASP A CA 1
ATOM 1741 C C . ASP A 1 212 ? -12.392 -10.385 7.571 1.00 95.00 212 ASP A C 1
ATOM 1743 O O . ASP A 1 212 ? -11.646 -10.003 6.667 1.00 95.00 212 ASP A O 1
ATOM 1747 N N . VAL A 1 213 ? -12.531 -9.693 8.699 1.00 95.62 213 VAL A N 1
ATOM 1748 C CA . VAL A 1 213 ? -11.903 -8.385 8.912 1.00 95.62 213 VAL A CA 1
ATOM 1749 C C . VAL A 1 213 ? -10.814 -8.495 9.979 1.00 95.62 213 VAL A C 1
ATOM 1751 O O . VAL A 1 213 ? -11.131 -8.800 11.134 1.00 95.62 213 VAL A O 1
ATOM 1754 N N . PRO A 1 214 ? -9.540 -8.224 9.634 1.00 96.44 214 PRO A N 1
ATOM 1755 C CA . PRO A 1 214 ? -8.483 -8.083 10.624 1.00 96.44 214 PRO A CA 1
ATOM 1756 C C . PRO A 1 214 ? -8.700 -6.775 11.394 1.00 96.44 214 PRO A C 1
ATOM 1758 O O . PRO A 1 214 ? -8.618 -5.681 10.832 1.00 96.44 214 PRO A O 1
ATOM 1761 N N . LEU A 1 215 ? -9.029 -6.887 12.677 1.00 95.31 215 LEU A N 1
ATOM 1762 C CA . LEU A 1 215 ? -9.443 -5.770 13.514 1.00 95.31 215 LEU A CA 1
ATOM 1763 C C . LEU A 1 215 ? -8.335 -5.415 14.506 1.00 95.31 215 LEU A C 1
ATOM 1765 O O . LEU A 1 215 ? -8.122 -6.117 15.496 1.00 95.31 215 LEU A O 1
ATOM 1769 N N . TRP A 1 216 ? -7.661 -4.292 14.259 1.00 95.81 216 TRP A N 1
ATOM 1770 C CA . TRP A 1 216 ? -6.789 -3.658 15.245 1.00 95.81 216 TRP A CA 1
ATOM 1771 C C . TRP A 1 216 ? -7.592 -2.670 16.077 1.00 95.81 216 TRP A C 1
ATOM 1773 O O . TRP A 1 216 ? -8.275 -1.812 15.517 1.00 95.81 216 TRP A O 1
ATOM 1783 N N . TYR A 1 217 ? -7.514 -2.781 17.396 1.00 95.19 217 TYR A N 1
ATOM 1784 C CA . TYR A 1 217 ? -8.245 -1.908 18.309 1.00 95.19 217 TYR A CA 1
ATOM 1785 C C . TYR A 1 217 ? -7.397 -1.529 19.521 1.00 95.19 217 TYR A C 1
ATOM 1787 O O . TYR A 1 217 ? -6.440 -2.216 19.872 1.00 95.19 217 TYR A O 1
ATOM 1795 N N . GLN A 1 218 ? -7.748 -0.414 20.145 1.00 94.88 218 GLN A N 1
ATOM 1796 C CA . GLN A 1 218 ? -7.034 0.192 21.264 1.00 94.88 218 GLN A CA 1
ATOM 1797 C C . GLN A 1 218 ? -8.053 0.803 22.230 1.00 94.88 218 GLN A C 1
ATOM 1799 O O . GLN A 1 218 ? -9.111 1.269 21.802 1.00 94.88 218 GLN A O 1
ATOM 1804 N N . TRP A 1 219 ? -7.751 0.778 23.528 1.00 94.44 219 TRP A N 1
ATOM 1805 C CA . TRP A 1 219 ? -8.589 1.404 24.556 1.00 94.44 219 TRP A CA 1
ATOM 1806 C C . TRP A 1 219 ? -8.118 2.842 24.830 1.00 94.44 219 TRP A C 1
ATOM 1808 O O . TRP A 1 219 ? -7.849 3.589 23.893 1.00 94.44 219 TRP A O 1
ATOM 1818 N N . ASP A 1 220 ? -8.003 3.250 26.092 1.00 90.50 220 ASP A N 1
ATOM 1819 C CA . ASP A 1 220 ? -7.389 4.508 26.538 1.00 90.50 220 ASP A CA 1
ATOM 1820 C C . ASP A 1 220 ? -5.923 4.338 26.986 1.00 90.50 220 ASP A C 1
ATOM 1822 O O . ASP A 1 220 ? -5.341 5.232 27.604 1.00 90.50 220 ASP A O 1
ATOM 1826 N N . ASP A 1 221 ? -5.311 3.208 26.638 1.00 88.50 221 ASP A N 1
ATOM 1827 C CA . ASP A 1 221 ? -3.887 2.926 26.793 1.00 88.50 221 ASP A CA 1
ATOM 1828 C C . ASP A 1 221 ? -3.177 2.944 25.432 1.00 88.50 221 ASP A C 1
ATOM 1830 O O . ASP A 1 221 ? -3.816 3.032 24.390 1.00 88.50 221 ASP A O 1
ATOM 1834 N N . LYS A 1 222 ? -1.840 2.877 25.414 1.00 88.56 222 LYS A N 1
ATOM 1835 C CA . LYS A 1 222 ? -1.053 2.785 24.166 1.00 88.56 222 LYS A CA 1
ATOM 1836 C C . LYS A 1 222 ? -0.999 1.360 23.589 1.00 88.56 222 LYS A C 1
ATOM 1838 O O . LYS A 1 222 ? -0.250 1.118 22.644 1.00 88.56 222 LYS A O 1
ATOM 1843 N N . GLN A 1 223 ? -1.726 0.403 24.171 1.00 93.62 223 GLN A N 1
ATOM 1844 C CA . GLN A 1 223 ? -1.652 -0.997 23.774 1.00 93.62 223 GLN A CA 1
ATOM 1845 C C . GLN A 1 223 ? -2.582 -1.257 22.588 1.00 93.62 223 GLN A C 1
ATOM 1847 O O . GLN A 1 223 ? -3.787 -1.022 22.647 1.00 93.62 223 GLN A O 1
ATOM 1852 N N . VAL A 1 224 ? -2.021 -1.811 21.515 1.00 94.62 224 VAL A N 1
ATOM 1853 C CA . VAL A 1 224 ? -2.799 -2.254 20.355 1.00 94.62 224 VAL A CA 1
ATOM 1854 C C . VAL A 1 224 ? -3.110 -3.739 20.498 1.00 94.62 224 VAL A C 1
ATOM 1856 O O . VAL A 1 224 ? -2.236 -4.553 20.808 1.00 94.62 224 VAL A O 1
ATOM 1859 N N . TYR A 1 225 ? -4.369 -4.080 20.263 1.00 94.81 225 TYR A N 1
ATOM 1860 C CA . TYR A 1 225 ? -4.904 -5.432 20.268 1.00 94.81 225 TYR A CA 1
ATOM 1861 C C . TYR A 1 225 ? -5.326 -5.834 18.855 1.00 94.81 225 TYR A C 1
ATOM 1863 O O . TYR A 1 225 ? -5.622 -4.980 18.019 1.00 94.81 225 TYR A O 1
ATOM 1871 N N . TYR A 1 226 ? -5.369 -7.140 18.598 1.00 95.12 226 TYR A N 1
ATOM 1872 C CA . TYR A 1 226 ? -5.724 -7.713 17.304 1.00 95.12 226 TYR A CA 1
ATOM 1873 C C . TYR A 1 226 ? -6.720 -8.862 17.472 1.00 95.12 226 TYR A C 1
ATOM 1875 O O . TYR A 1 226 ? -6.510 -9.756 18.298 1.00 95.12 226 TYR A O 1
ATOM 1883 N N . LYS A 1 227 ? -7.800 -8.842 16.689 1.00 95.56 227 LYS A N 1
ATOM 1884 C CA . LYS A 1 227 ? -8.801 -9.913 16.602 1.00 95.56 227 LYS A CA 1
ATOM 1885 C C . LYS A 1 227 ? -9.323 -10.036 15.174 1.00 95.56 227 LYS A C 1
ATOM 1887 O O . LYS A 1 227 ? -9.323 -9.070 14.419 1.00 95.56 227 LYS A O 1
ATOM 1892 N N . TRP A 1 228 ? -9.833 -11.211 14.834 1.00 96.00 228 TRP A N 1
ATOM 1893 C CA . TRP A 1 228 ? -10.616 -11.410 13.622 1.00 96.00 228 TRP A CA 1
ATOM 1894 C C . TRP A 1 228 ? -12.095 -11.140 13.906 1.00 96.00 228 TRP A C 1
ATOM 1896 O O . TRP A 1 228 ? -12.675 -11.746 14.807 1.00 96.00 228 TRP A O 1
ATOM 1906 N N . LEU A 1 229 ? -12.711 -10.249 13.130 1.00 95.25 229 LEU A N 1
ATOM 1907 C CA . LEU A 1 229 ? -14.164 -10.208 12.976 1.00 95.25 229 LEU A CA 1
ATOM 1908 C C . LEU A 1 229 ? -14.517 -11.150 11.826 1.00 95.25 229 LEU A C 1
ATOM 1910 O O . LEU A 1 229 ? -14.207 -10.860 10.669 1.00 95.25 229 LEU A O 1
ATOM 1914 N N . LYS A 1 230 ? -15.115 -12.293 12.157 1.00 93.62 230 LYS A N 1
ATOM 1915 C CA . LYS A 1 230 ? -15.476 -13.304 11.166 1.00 93.62 230 LYS A CA 1
ATOM 1916 C C . LYS A 1 230 ? -16.671 -12.852 10.341 1.00 93.62 230 LYS A C 1
ATOM 1918 O O . LYS A 1 230 ? -17.561 -12.158 10.824 1.00 93.62 230 LYS A O 1
ATOM 1923 N N . ARG A 1 231 ? -16.717 -13.319 9.102 1.00 88.19 231 ARG A N 1
ATOM 1924 C CA . ARG A 1 231 ? -17.735 -12.959 8.112 1.00 88.19 231 ARG A CA 1
ATOM 1925 C C . ARG A 1 231 ? -19.181 -13.205 8.551 1.00 88.19 231 ARG A C 1
ATOM 1927 O O . ARG A 1 231 ? -20.071 -12.426 8.215 1.00 88.19 231 ARG A O 1
ATOM 1934 N N . GLU A 1 232 ? -19.408 -14.310 9.254 1.00 86.56 232 GLU A N 1
ATOM 1935 C CA . GLU A 1 232 ? -20.744 -14.829 9.569 1.00 86.56 232 GLU A CA 1
ATOM 1936 C C . GLU A 1 232 ? -21.120 -14.685 11.049 1.00 86.56 232 GLU A C 1
ATOM 1938 O O . GLU A 1 232 ? -22.225 -15.054 11.443 1.00 86.56 232 GLU A O 1
ATOM 1943 N N . GLU A 1 233 ? -20.227 -14.133 11.875 1.00 89.56 233 GLU A N 1
ATOM 1944 C CA . GLU A 1 233 ? -20.391 -14.110 13.328 1.00 89.56 233 GLU A CA 1
ATOM 1945 C C . GLU A 1 233 ? -20.069 -12.723 13.901 1.00 89.56 233 GLU A C 1
ATOM 1947 O O . GLU A 1 233 ? -19.086 -12.093 13.502 1.00 89.56 233 GLU A O 1
ATOM 1952 N N . PRO A 1 234 ? -20.862 -12.224 14.866 1.00 91.94 234 PRO A N 1
ATOM 1953 C CA . PRO A 1 234 ? -20.505 -11.015 15.591 1.00 91.94 234 PRO A CA 1
ATOM 1954 C C . PRO A 1 234 ? -19.255 -11.239 16.454 1.00 91.94 234 PRO A C 1
ATOM 1956 O O . PRO A 1 234 ? -19.087 -12.284 17.082 1.00 91.94 234 PRO A O 1
ATOM 1959 N N . LEU A 1 235 ? -18.403 -10.216 16.541 1.00 92.75 235 LEU A N 1
ATOM 1960 C CA . LEU A 1 235 ? -17.270 -10.191 17.463 1.00 92.75 235 LEU A CA 1
ATOM 1961 C C . LEU A 1 235 ? -17.689 -9.548 18.788 1.00 92.75 235 LEU A C 1
ATOM 1963 O O . LEU A 1 235 ? -18.078 -8.381 18.823 1.00 92.75 235 LEU A O 1
ATOM 1967 N N . TYR A 1 236 ? -17.553 -10.295 19.881 1.00 92.19 236 TYR A N 1
ATOM 1968 C CA . TYR A 1 236 ? -17.743 -9.782 21.235 1.00 92.19 236 TYR A CA 1
ATOM 1969 C C . TYR A 1 236 ? -16.387 -9.458 21.864 1.00 92.19 236 TYR A C 1
ATOM 1971 O O . TYR A 1 236 ? -15.472 -10.281 21.847 1.00 92.19 236 TYR A O 1
ATOM 1979 N N . LEU A 1 237 ? -16.266 -8.252 22.416 1.00 90.25 237 LEU A N 1
ATOM 1980 C CA . LEU A 1 237 ? -15.089 -7.781 23.142 1.00 90.25 237 LEU A CA 1
ATOM 1981 C C . LEU A 1 237 ? -15.457 -7.526 24.604 1.00 90.25 237 LEU A C 1
ATOM 1983 O O . LEU A 1 237 ? -16.606 -7.197 24.910 1.00 90.25 237 LEU A O 1
ATOM 1987 N N . ASP A 1 238 ? -14.475 -7.644 25.496 1.00 86.69 238 ASP A N 1
ATOM 1988 C CA . ASP A 1 238 ? -14.676 -7.364 26.916 1.00 86.69 238 ASP A CA 1
ATOM 1989 C C . ASP A 1 238 ? -15.135 -5.920 27.119 1.00 86.69 238 ASP A C 1
ATOM 1991 O O . ASP A 1 238 ? -14.516 -4.972 26.629 1.00 86.69 238 ASP A O 1
ATOM 1995 N N . ARG A 1 239 ? -16.227 -5.743 27.865 1.00 81.06 239 ARG A N 1
ATOM 1996 C CA . ARG A 1 239 ? -16.762 -4.416 28.158 1.00 81.06 239 ARG A CA 1
ATOM 1997 C C . ARG A 1 239 ? -15.827 -3.685 29.120 1.00 81.06 239 ARG A C 1
ATOM 1999 O O . ARG A 1 239 ? -15.606 -4.142 30.239 1.00 81.06 239 ARG A O 1
ATOM 2006 N N . LYS A 1 240 ? -15.353 -2.509 28.710 1.00 85.19 240 LYS A N 1
ATOM 2007 C CA . LYS A 1 240 ? -14.654 -1.552 29.576 1.00 85.19 240 LYS A CA 1
ATOM 2008 C C . LYS A 1 240 ? -15.399 -0.220 29.609 1.00 85.19 240 LYS A C 1
ATOM 2010 O O . LYS A 1 240 ? -16.159 0.107 28.699 1.00 85.19 240 LYS A O 1
ATOM 2015 N N . GLU A 1 241 ? -15.162 0.553 30.664 1.00 87.38 241 GLU A N 1
ATOM 2016 C CA . GLU A 1 241 ? -15.641 1.940 30.747 1.00 87.38 241 GLU A CA 1
ATOM 2017 C C . GLU A 1 241 ? -14.854 2.886 29.828 1.00 87.38 241 GLU A C 1
ATOM 2019 O O . GLU A 1 241 ? -15.389 3.897 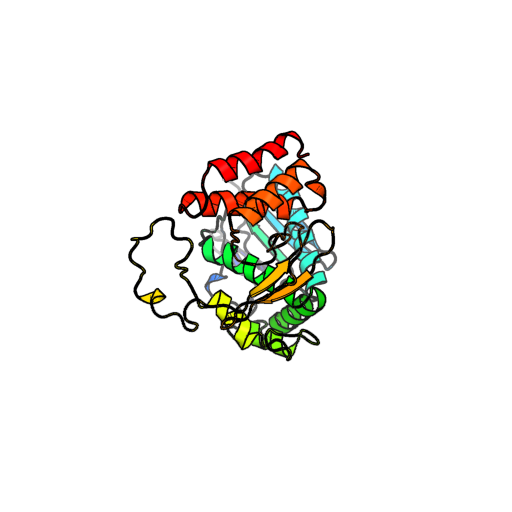29.371 1.00 87.38 241 GLU A O 1
ATOM 2024 N N . ALA A 1 242 ? -13.603 2.534 29.521 1.00 90.69 242 ALA A N 1
ATOM 2025 C CA . ALA A 1 242 ? -12.746 3.264 28.596 1.00 90.69 242 ALA A CA 1
ATOM 2026 C C . ALA A 1 242 ? -13.324 3.300 27.164 1.00 90.69 242 ALA A C 1
ATOM 2028 O O . ALA A 1 242 ? -14.001 2.351 26.752 1.00 90.69 242 ALA A O 1
ATOM 2029 N N . PRO A 1 243 ? -13.048 4.362 26.379 1.00 94.31 243 PRO A N 1
ATOM 2030 C CA . PRO A 1 243 ? -13.327 4.360 24.945 1.00 94.31 243 PRO A CA 1
ATOM 2031 C C . PRO A 1 243 ? -12.592 3.212 24.257 1.00 94.31 243 PRO A C 1
ATOM 2033 O O . PRO A 1 243 ? -11.439 2.926 24.573 1.00 94.31 243 PRO A O 1
ATOM 2036 N N . ILE A 1 244 ? -13.249 2.604 23.274 1.00 94.38 244 ILE A N 1
ATOM 2037 C CA . ILE A 1 244 ? -12.602 1.726 22.306 1.00 94.38 244 ILE A CA 1
ATOM 2038 C C . ILE A 1 244 ? -12.487 2.463 20.982 1.00 94.38 244 ILE A C 1
ATOM 2040 O O . ILE A 1 244 ? -13.460 3.035 20.493 1.00 94.38 244 ILE A O 1
ATOM 2044 N N . VAL A 1 245 ? -11.297 2.423 20.402 1.00 94.50 245 VAL A N 1
ATOM 2045 C CA . VAL A 1 245 ? -11.035 2.868 19.042 1.00 94.50 245 VAL A CA 1
ATOM 2046 C C . VAL A 1 245 ? -10.664 1.652 18.214 1.00 94.50 245 VAL A C 1
ATOM 2048 O O . VAL A 1 245 ? -9.804 0.860 18.592 1.00 94.50 245 VAL A O 1
ATOM 2051 N N . ILE A 1 246 ? -11.329 1.509 17.079 1.00 93.94 246 ILE A N 1
ATOM 2052 C CA . ILE A 1 246 ? -11.080 0.466 16.094 1.00 93.94 246 ILE A CA 1
ATOM 2053 C C . ILE A 1 246 ? -10.180 1.050 14.980 1.00 93.94 246 ILE A C 1
ATOM 2055 O O . ILE A 1 246 ? -9.918 2.254 14.922 1.00 93.94 246 ILE A O 1
ATOM 2059 N N . ASN A 1 247 ? -9.638 0.180 14.130 1.00 94.00 247 ASN A N 1
ATOM 2060 C CA . ASN A 1 247 ? -8.826 0.515 12.963 1.00 94.00 247 ASN A CA 1
ATOM 2061 C C . ASN A 1 247 ? -7.647 1.449 13.285 1.00 94.00 247 ASN A C 1
ATOM 2063 O O . ASN A 1 247 ? -7.396 2.437 12.590 1.00 94.00 247 ASN A O 1
ATOM 2067 N N . VAL A 1 248 ? -6.933 1.125 14.366 1.00 93.88 248 VAL A N 1
ATOM 2068 C CA . VAL A 1 248 ? -5.742 1.859 14.816 1.00 93.88 248 VAL A CA 1
ATOM 2069 C C . VAL A 1 248 ? -4.762 2.009 13.653 1.00 93.88 248 VAL A C 1
ATOM 2071 O O . VAL A 1 248 ? -4.513 1.050 12.925 1.00 93.88 248 VAL A O 1
ATOM 2074 N N . ASP A 1 249 ? -4.228 3.215 13.466 1.00 92.69 249 ASP A N 1
ATOM 2075 C CA . ASP A 1 249 ? -3.335 3.604 12.363 1.00 92.69 249 ASP A CA 1
ATOM 2076 C C . ASP A 1 249 ? -3.893 3.382 10.943 1.00 92.69 249 ASP A C 1
ATOM 2078 O O . ASP A 1 249 ? -3.129 3.415 9.978 1.00 92.69 249 ASP A O 1
ATOM 2082 N N . LYS A 1 250 ? -5.209 3.175 10.781 1.00 91.00 250 LYS A N 1
ATOM 2083 C CA . LYS A 1 250 ? -5.852 2.905 9.482 1.00 91.00 250 LYS A CA 1
ATOM 2084 C C . LYS A 1 250 ? -5.284 1.671 8.768 1.00 91.00 250 LYS A C 1
ATOM 2086 O O . LYS A 1 250 ? -5.119 1.656 7.547 1.00 91.00 250 LYS A O 1
ATOM 2091 N N . ARG A 1 251 ? -4.972 0.626 9.536 1.00 92.50 251 ARG A N 1
ATOM 2092 C CA . ARG A 1 251 ? -4.394 -0.630 9.024 1.00 92.50 251 ARG A CA 1
ATOM 2093 C C . ARG A 1 251 ? -5.371 -1.440 8.177 1.00 92.50 251 ARG A C 1
ATOM 2095 O O . ARG A 1 251 ? -4.950 -2.174 7.290 1.00 92.50 251 ARG A O 1
ATOM 2102 N N . GLY A 1 252 ? -6.666 -1.317 8.445 1.00 91.88 252 GLY A N 1
ATOM 2103 C CA . GLY A 1 252 ? -7.735 -2.010 7.740 1.00 91.88 252 GLY A CA 1
ATOM 2104 C C . GLY A 1 252 ? -8.406 -1.162 6.660 1.00 91.88 252 GLY A C 1
ATOM 2105 O O . GLY A 1 252 ? -8.604 0.046 6.821 1.00 91.88 252 GLY A O 1
ATOM 2106 N N . TYR A 1 253 ? -8.828 -1.810 5.570 1.00 92.12 253 TYR A N 1
ATOM 2107 C CA . TYR A 1 253 ? -9.623 -1.181 4.509 1.00 92.12 253 TYR A CA 1
ATOM 2108 C C . TYR A 1 253 ? -11.120 -1.152 4.862 1.00 92.12 253 TYR A C 1
ATOM 2110 O O . TYR A 1 253 ? -11.941 -1.805 4.225 1.00 92.12 253 TYR A O 1
ATOM 2118 N N . PHE A 1 254 ? -11.488 -0.411 5.904 1.00 90.50 254 PHE A N 1
ATOM 2119 C CA . PHE A 1 254 ? -12.883 -0.207 6.294 1.00 90.50 254 PHE A CA 1
ATOM 2120 C C . PHE A 1 254 ? -13.052 1.103 7.074 1.00 90.50 254 PHE A C 1
ATOM 2122 O O . PHE A 1 254 ? -12.087 1.649 7.606 1.00 90.50 254 PHE A O 1
ATOM 2129 N N . ILE A 1 255 ? -14.289 1.596 7.118 1.00 90.06 255 ILE A N 1
ATOM 2130 C CA . ILE A 1 255 ? -14.705 2.759 7.913 1.00 90.06 255 ILE A CA 1
ATOM 2131 C C . ILE A 1 255 ? -15.356 2.246 9.193 1.00 90.06 255 ILE A C 1
ATOM 2133 O O . ILE A 1 255 ? -16.041 1.219 9.171 1.00 90.06 255 ILE A O 1
ATOM 2137 N N . GLN A 1 256 ? -15.167 2.969 10.290 1.00 89.94 256 GLN A N 1
ATOM 2138 C CA . GLN A 1 256 ? -15.805 2.658 11.565 1.00 89.94 256 GLN A CA 1
ATOM 2139 C C . GLN A 1 256 ? -16.909 3.643 11.943 1.00 89.94 256 GLN A C 1
ATOM 2141 O O . GLN A 1 256 ? -16.903 4.808 11.550 1.00 89.94 256 GLN A O 1
ATOM 2146 N N . ASN A 1 257 ? -17.857 3.164 12.745 1.00 92.81 257 ASN A N 1
ATOM 2147 C CA . ASN A 1 257 ? -18.845 4.002 13.409 1.00 92.81 257 ASN A CA 1
ATOM 2148 C C . ASN A 1 257 ? -19.094 3.477 14.823 1.00 92.81 257 ASN A C 1
ATOM 2150 O O . ASN A 1 257 ? -18.946 2.281 15.083 1.00 92.81 257 ASN A O 1
ATOM 2154 N N . TYR A 1 258 ? -19.497 4.380 15.707 1.00 93.88 258 TYR A N 1
ATOM 2155 C CA . TYR A 1 258 ? -19.804 4.100 17.101 1.00 93.88 258 TYR A CA 1
ATOM 2156 C C . TYR A 1 258 ? -21.237 4.532 17.405 1.00 93.88 258 TYR A C 1
ATOM 2158 O O . TYR A 1 258 ? -21.822 5.355 16.698 1.00 93.88 258 TYR A O 1
ATOM 2166 N N . ASP A 1 259 ? -21.816 3.972 18.460 1.00 92.81 259 ASP A N 1
ATOM 2167 C CA . ASP A 1 259 ? -23.067 4.490 18.997 1.00 92.81 259 ASP A CA 1
ATOM 2168 C C . ASP A 1 259 ? -22.839 5.827 19.732 1.00 92.81 259 ASP A C 1
ATOM 2170 O O . ASP A 1 259 ? -21.718 6.336 19.850 1.00 92.81 259 ASP A O 1
ATOM 2174 N N . SER A 1 260 ? -23.923 6.426 20.232 1.00 92.31 260 SER A N 1
ATOM 2175 C CA . SER A 1 260 ? -23.850 7.718 20.928 1.00 92.31 260 SER A CA 1
ATOM 2176 C C . SER A 1 260 ? -22.934 7.678 22.160 1.00 92.31 260 SER A C 1
ATOM 2178 O O . SER A 1 260 ? -22.270 8.672 22.453 1.00 92.31 260 SER A O 1
ATOM 2180 N N . ASP A 1 261 ? -22.882 6.557 22.890 1.00 93.50 261 ASP A N 1
ATOM 2181 C CA . ASP A 1 261 ? -22.013 6.414 24.066 1.00 93.50 261 ASP A CA 1
ATOM 2182 C C . ASP A 1 261 ? -20.536 6.317 23.662 1.00 93.50 261 ASP A C 1
ATOM 2184 O O . ASP A 1 261 ? -19.694 7.024 24.221 1.00 93.50 261 ASP A O 1
ATOM 2188 N N . GLY A 1 262 ? -20.226 5.521 22.636 1.00 94.94 262 GLY A N 1
ATOM 2189 C CA . GLY A 1 262 ? -18.882 5.388 22.085 1.00 94.94 262 GLY A CA 1
ATOM 2190 C C . GLY A 1 262 ? -18.320 6.723 21.599 1.00 94.94 262 GLY A C 1
ATOM 2191 O O . GLY A 1 262 ? -17.230 7.117 22.019 1.00 94.94 262 GLY A O 1
ATOM 2192 N N . TRP A 1 263 ? -19.087 7.487 20.811 1.00 96.50 263 TRP A N 1
ATOM 2193 C CA . TRP A 1 263 ? -18.661 8.818 20.361 1.00 96.50 263 TRP A CA 1
ATOM 2194 C C . TRP A 1 263 ? -18.432 9.798 21.518 1.00 96.50 263 TRP A C 1
ATOM 2196 O O . TRP A 1 263 ? -17.450 10.548 21.509 1.00 96.50 263 TRP A O 1
ATOM 2206 N N . LYS A 1 264 ? -19.282 9.769 22.555 1.00 95.25 264 LYS A N 1
ATOM 2207 C CA . LYS A 1 264 ? -19.096 10.587 23.767 1.00 95.25 264 LYS A CA 1
ATOM 2208 C C . LYS A 1 264 ? -17.818 10.214 24.513 1.00 95.25 264 LYS A C 1
ATOM 2210 O O . LYS A 1 264 ? -17.087 11.106 24.945 1.00 95.25 264 LYS A O 1
ATOM 2215 N N . LYS A 1 265 ? -17.530 8.919 24.664 1.00 95.88 265 LYS A N 1
ATOM 2216 C CA . LYS A 1 265 ? -16.309 8.430 25.324 1.00 95.88 265 LYS A CA 1
ATOM 2217 C C . LYS A 1 265 ? -15.053 8.826 24.554 1.00 95.88 265 LYS A C 1
ATOM 2219 O O . LYS A 1 265 ? -14.120 9.345 25.163 1.00 95.88 265 LYS A O 1
ATOM 2224 N N . ILE A 1 266 ? -15.053 8.659 23.231 1.00 96.75 266 ILE A N 1
ATOM 2225 C CA . ILE A 1 266 ? -13.936 9.060 22.363 1.00 96.75 266 ILE A CA 1
ATOM 2226 C C . ILE A 1 266 ? -13.701 10.573 22.454 1.00 96.75 266 ILE A C 1
ATOM 2228 O O . ILE A 1 266 ? -12.574 11.002 22.687 1.00 96.75 266 ILE A O 1
ATOM 2232 N N . THR A 1 267 ? -14.762 11.380 22.361 1.00 96.81 267 THR A N 1
ATOM 2233 C CA . THR A 1 267 ? -14.668 12.848 22.457 1.00 96.81 267 THR A CA 1
ATOM 2234 C C . THR A 1 267 ? -14.058 13.287 23.790 1.00 96.81 267 THR A C 1
ATOM 2236 O O . THR A 1 267 ? -13.116 14.076 23.816 1.00 96.81 267 THR A O 1
ATOM 2239 N N . ARG A 1 268 ? -14.521 12.712 24.910 1.00 96.00 268 ARG A N 1
ATOM 2240 C CA . ARG A 1 268 ? -13.950 12.986 26.240 1.00 96.00 268 ARG A CA 1
ATOM 2241 C C . ARG A 1 268 ? -12.477 12.595 26.328 1.00 96.00 268 ARG A C 1
ATOM 2243 O O . ARG A 1 268 ? -11.693 13.313 26.942 1.00 96.00 268 ARG A O 1
ATOM 2250 N N . GLN A 1 269 ? -12.093 11.470 25.729 1.00 96.19 269 GLN A N 1
ATOM 2251 C CA . GLN A 1 269 ? -10.699 11.039 25.707 1.00 96.19 269 GLN A CA 1
ATOM 2252 C C . GLN A 1 269 ? -9.825 11.976 24.877 1.00 96.19 269 GLN A C 1
ATOM 2254 O O . GLN A 1 269 ? -8.722 12.284 25.308 1.00 96.19 269 GLN A O 1
ATOM 2259 N N . PHE A 1 270 ? -10.315 12.484 23.747 1.00 96.31 270 PHE A N 1
ATOM 2260 C CA . PHE A 1 270 ? -9.591 13.462 22.934 1.00 96.31 270 PHE A CA 1
ATOM 2261 C C . PHE A 1 270 ? -9.355 14.776 23.697 1.00 96.31 270 PHE A C 1
ATOM 2263 O O . PHE A 1 270 ? -8.252 15.324 23.685 1.00 96.31 270 PHE A O 1
ATOM 2270 N N . GLU A 1 271 ? -10.366 15.258 24.424 1.00 95.31 271 GLU A N 1
ATOM 2271 C CA . GLU A 1 271 ? -10.247 16.463 25.253 1.00 95.31 271 GLU A CA 1
ATOM 2272 C C . GLU A 1 271 ? -9.307 16.281 26.453 1.00 95.31 271 GLU A C 1
ATOM 2274 O O . GLU A 1 271 ? -8.623 17.240 26.838 1.00 95.31 271 GLU A O 1
ATOM 2279 N N . LYS A 1 272 ? -9.305 15.076 27.043 1.00 94.81 272 LYS A N 1
ATOM 2280 C CA . LYS A 1 272 ? -8.505 14.699 28.215 1.00 94.81 272 LYS A CA 1
ATOM 2281 C C . LYS A 1 272 ? -7.046 14.421 27.854 1.00 94.81 272 LYS A C 1
ATOM 2283 O O . LYS A 1 272 ? -6.159 14.979 28.487 1.00 94.81 272 LYS A O 1
ATOM 2288 N N . ASN A 1 273 ? -6.808 13.519 26.904 1.00 95.25 273 ASN A N 1
ATOM 2289 C CA . ASN A 1 273 ? -5.488 13.117 26.427 1.00 95.25 273 ASN A CA 1
ATOM 2290 C C . ASN A 1 273 ? -5.592 12.386 25.070 1.00 95.25 273 ASN A C 1
ATOM 2292 O O . ASN A 1 273 ? -5.721 11.158 25.011 1.00 95.25 273 ASN A O 1
ATOM 2296 N N . HIS A 1 274 ? -5.516 13.142 23.975 1.00 95.44 274 HIS A N 1
ATOM 2297 C CA . HIS A 1 274 ? -5.561 12.604 22.614 1.00 95.44 274 HIS A CA 1
ATOM 2298 C C . HIS A 1 274 ? -4.254 11.903 22.191 1.00 95.44 274 HIS A C 1
ATOM 2300 O O . HIS A 1 274 ? -4.287 11.050 21.306 1.00 95.44 274 HIS A O 1
ATOM 2306 N N . GLU A 1 275 ? -3.120 12.189 22.839 1.00 95.31 275 GLU A N 1
ATOM 2307 C CA . GLU A 1 275 ? -1.798 11.622 22.509 1.00 95.31 275 GLU A CA 1
ATOM 2308 C C . GLU A 1 275 ? -1.649 10.129 22.837 1.00 95.31 275 GLU A C 1
ATOM 2310 O O . GLU A 1 275 ? -0.661 9.486 22.470 1.00 95.31 275 GLU A O 1
ATOM 2315 N N . VAL A 1 276 ? -2.631 9.553 23.532 1.00 95.12 276 VAL A N 1
ATOM 2316 C CA . VAL A 1 276 ? -2.751 8.098 23.670 1.00 95.12 276 VAL A CA 1
ATOM 2317 C C . VAL A 1 276 ? -2.892 7.441 22.293 1.00 95.12 276 VAL A C 1
ATOM 2319 O O . VAL A 1 276 ? -2.317 6.379 22.051 1.00 95.12 276 VAL A O 1
ATOM 2322 N N . TYR A 1 277 ? -3.613 8.090 21.378 1.00 96.06 277 TYR A N 1
ATOM 2323 C CA . TYR A 1 277 ? -3.785 7.647 20.000 1.00 96.06 277 TYR A CA 1
ATOM 2324 C C . TYR A 1 277 ? -2.724 8.274 19.107 1.00 96.06 277 TYR A C 1
ATOM 2326 O O . TYR A 1 277 ? -2.348 9.425 19.303 1.00 96.06 277 TYR A O 1
ATOM 2334 N N . SER A 1 278 ? -2.264 7.555 18.087 1.00 95.75 278 SER A N 1
ATOM 2335 C CA . SER A 1 278 ? -1.349 8.119 17.090 1.00 95.75 278 SER A CA 1
ATOM 2336 C C . SER A 1 278 ? -2.022 9.228 16.258 1.00 95.75 278 SER A C 1
ATOM 2338 O O . SER A 1 278 ? -3.249 9.210 16.104 1.00 95.75 278 SER A O 1
ATOM 2340 N N . PRO A 1 279 ? -1.253 10.138 15.625 1.00 95.62 279 PRO A N 1
ATOM 2341 C CA . PRO A 1 279 ? -1.814 11.127 14.697 1.00 95.62 279 PRO A CA 1
ATOM 2342 C C . PRO A 1 279 ? -2.670 10.497 13.583 1.00 95.62 279 PRO A C 1
ATOM 2344 O O . PRO A 1 279 ? -3.739 11.003 13.248 1.00 95.62 279 PRO A O 1
ATOM 2347 N N . HIS A 1 280 ? -2.255 9.337 13.060 1.00 94.25 280 HIS A N 1
ATOM 2348 C CA . HIS A 1 280 ? -3.001 8.594 12.038 1.00 94.25 280 HIS A CA 1
ATOM 2349 C C . HIS A 1 280 ? -4.347 8.078 12.558 1.00 94.25 280 HIS A C 1
ATOM 2351 O O . HIS A 1 280 ? -5.359 8.157 11.858 1.00 94.25 280 HIS A O 1
ATOM 2357 N N . THR A 1 281 ? -4.377 7.577 13.793 1.00 96.06 281 THR A N 1
ATOM 2358 C CA . THR A 1 281 ? -5.609 7.112 14.440 1.00 96.06 281 THR A CA 1
ATOM 2359 C C . THR A 1 281 ? -6.570 8.274 14.678 1.00 96.06 281 THR A C 1
ATOM 2361 O O . THR A 1 281 ? -7.744 8.177 14.319 1.00 96.06 281 THR A O 1
ATOM 2364 N N . ARG A 1 282 ? -6.073 9.408 15.194 1.00 96.25 282 ARG A N 1
ATOM 2365 C CA . ARG A 1 282 ? -6.884 10.618 15.412 1.00 96.25 282 ARG A CA 1
ATOM 2366 C C . ARG A 1 282 ? -7.488 11.143 14.111 1.00 96.25 282 ARG A C 1
ATOM 2368 O O . ARG A 1 282 ? -8.699 11.346 14.033 1.00 96.25 282 ARG A O 1
ATOM 2375 N N . TYR A 1 283 ? -6.668 11.255 13.064 1.00 94.94 283 TYR A N 1
ATOM 2376 C CA . TYR A 1 283 ? -7.122 11.621 11.723 1.00 94.94 283 TYR A CA 1
ATOM 2377 C C . TYR A 1 283 ? -8.209 10.672 11.199 1.00 94.94 283 TYR A C 1
ATOM 2379 O O . TYR A 1 283 ? -9.213 11.124 10.649 1.00 94.94 283 TYR A O 1
ATOM 2387 N N . THR A 1 284 ? -8.034 9.362 11.386 1.00 94.62 284 THR A N 1
ATOM 2388 C CA . THR A 1 284 ? -8.987 8.350 10.904 1.00 94.62 284 THR A CA 1
ATOM 2389 C C . THR A 1 284 ? -10.335 8.475 11.598 1.00 94.62 284 THR A C 1
ATOM 2391 O O . THR A 1 284 ? -11.355 8.484 10.921 1.00 94.62 284 THR A O 1
ATOM 2394 N N . ILE A 1 285 ? -10.354 8.669 12.919 1.00 96.19 285 ILE A N 1
ATOM 2395 C CA . ILE A 1 285 ? -11.595 8.892 13.674 1.00 96.19 285 ILE A CA 1
ATOM 2396 C C . ILE A 1 285 ? -12.346 10.117 13.139 1.00 96.19 285 ILE A C 1
ATOM 2398 O O . ILE A 1 285 ? -13.547 10.035 12.897 1.00 96.19 285 ILE A O 1
ATOM 2402 N N . ILE A 1 286 ? -11.649 11.236 12.912 1.00 95.88 286 ILE A N 1
ATOM 2403 C CA . ILE A 1 286 ? -12.261 12.458 12.369 1.00 95.88 286 ILE A CA 1
ATOM 2404 C C . ILE A 1 286 ? -12.788 12.218 10.948 1.00 95.88 286 ILE A C 1
ATOM 2406 O O . ILE A 1 286 ? -13.923 12.574 10.632 1.00 95.88 286 ILE A O 1
ATOM 2410 N N . SER A 1 287 ? -11.974 11.607 10.085 1.00 95.12 287 SER A N 1
ATOM 2411 C CA . SER A 1 287 ? -12.332 11.317 8.693 1.00 95.12 287 SER A CA 1
ATOM 2412 C C . SER A 1 287 ? -13.566 10.414 8.598 1.00 95.12 287 SER A C 1
ATOM 2414 O O . SER A 1 287 ? -14.470 10.673 7.794 1.00 95.12 287 SER A O 1
ATOM 2416 N N . ASP A 1 288 ? -13.638 9.401 9.455 1.00 94.88 288 ASP A N 1
ATOM 2417 C CA . ASP A 1 288 ? -14.748 8.457 9.513 1.00 94.88 288 ASP A CA 1
ATOM 2418 C C . ASP A 1 288 ? -16.001 9.107 10.117 1.00 94.88 288 ASP A C 1
ATOM 2420 O O . ASP A 1 288 ? -17.097 8.893 9.599 1.00 94.88 288 ASP A O 1
ATOM 2424 N N . ALA A 1 289 ? -15.855 9.990 11.114 1.00 95.56 289 ALA A N 1
ATOM 2425 C CA . ALA A 1 289 ? -16.957 10.785 11.661 1.00 95.56 289 ALA A CA 1
ATOM 2426 C C . ALA A 1 289 ? -17.607 11.676 10.586 1.00 95.56 289 ALA A C 1
ATOM 2428 O O . ALA A 1 289 ? -18.828 11.675 10.427 1.00 95.56 289 ALA A O 1
ATOM 2429 N N . PHE A 1 290 ? -16.804 12.378 9.776 1.00 95.25 290 PHE A N 1
ATOM 2430 C CA . PHE A 1 290 ? -17.316 13.148 8.636 1.00 95.25 290 PHE A CA 1
ATOM 2431 C C . PHE A 1 290 ? -17.973 12.258 7.576 1.00 95.25 290 PHE A C 1
ATOM 2433 O O . PHE A 1 290 ? -19.000 12.632 7.007 1.00 95.25 290 PHE A O 1
ATOM 2440 N N . SER A 1 291 ? -17.400 11.082 7.311 1.00 92.31 291 SER A N 1
ATOM 2441 C CA . SER A 1 291 ? -17.957 10.125 6.351 1.00 92.31 291 SER A CA 1
ATOM 2442 C C . SER A 1 291 ? -19.312 9.582 6.811 1.00 92.31 291 SER A C 1
ATOM 2444 O O . SER A 1 291 ? -20.226 9.478 5.996 1.00 92.31 291 SER A O 1
ATOM 2446 N N . ALA A 1 292 ? -19.465 9.295 8.107 1.00 92.12 292 ALA A N 1
ATOM 2447 C CA . ALA A 1 292 ? -20.727 8.890 8.719 1.00 92.12 292 ALA A CA 1
ATOM 2448 C C . ALA A 1 292 ? -21.758 10.032 8.715 1.00 92.12 292 ALA A C 1
ATOM 2450 O O . ALA A 1 292 ? -22.923 9.803 8.389 1.00 92.12 292 ALA A O 1
ATOM 2451 N N . ALA A 1 293 ? -21.339 11.268 8.999 1.00 93.25 293 ALA A N 1
ATOM 2452 C CA . ALA A 1 293 ? -22.235 12.423 8.983 1.00 93.25 293 ALA A CA 1
ATOM 2453 C C . ALA A 1 293 ? -22.769 12.747 7.583 1.00 93.25 293 ALA A C 1
ATOM 2455 O O . ALA A 1 293 ? -23.955 13.032 7.420 1.00 93.25 293 ALA A O 1
ATOM 2456 N N . LEU A 1 294 ? -21.930 12.608 6.551 1.00 90.12 294 LEU A N 1
ATOM 2457 C CA . LEU A 1 294 ? -22.317 12.840 5.157 1.00 90.12 294 LEU A CA 1
ATOM 2458 C C . LEU A 1 294 ? -23.473 11.938 4.689 1.00 90.12 294 LEU A C 1
ATOM 2460 O O . LEU A 1 294 ? -24.217 12.312 3.786 1.00 90.12 294 LEU A O 1
ATOM 2464 N N . ILE A 1 295 ? -23.619 10.758 5.293 1.00 87.12 295 ILE A N 1
ATOM 2465 C CA . ILE A 1 295 ? -24.686 9.795 4.988 1.00 87.12 295 ILE A CA 1
ATOM 2466 C C . ILE A 1 295 ? -25.782 9.754 6.069 1.00 87.12 295 ILE A C 1
ATOM 2468 O O . ILE A 1 295 ? -26.607 8.842 6.071 1.00 87.12 295 ILE A O 1
ATOM 2472 N N . GLY A 1 296 ? -25.780 10.704 7.011 1.00 89.06 296 GLY A N 1
ATOM 2473 C CA . GLY A 1 296 ? -26.777 10.802 8.081 1.00 89.06 296 GLY A CA 1
ATOM 2474 C C . GLY A 1 296 ? -26.680 9.727 9.171 1.00 89.06 296 GLY A C 1
ATOM 2475 O O . GLY A 1 296 ? -27.640 9.529 9.906 1.00 89.06 296 GLY A O 1
ATOM 2476 N N . GLN A 1 297 ? -25.547 9.023 9.281 1.00 89.44 297 GLN A N 1
ATOM 2477 C CA . GLN A 1 297 ? -25.293 8.010 10.322 1.00 89.44 297 GLN A CA 1
ATOM 2478 C C . GLN A 1 297 ? -24.644 8.592 11.590 1.00 89.44 297 GLN A C 1
ATOM 2480 O O . GLN A 1 297 ? -24.425 7.867 12.560 1.00 89.44 297 GLN A O 1
ATOM 2485 N N . LEU A 1 298 ? -24.318 9.884 11.570 1.00 94.50 298 LEU A N 1
ATOM 2486 C CA . LEU A 1 298 ? -23.819 10.656 12.701 1.00 94.50 298 LEU A CA 1
ATOM 2487 C C . LEU A 1 298 ? -24.307 12.101 12.560 1.00 94.50 298 LEU A C 1
ATOM 2489 O O . LEU A 1 298 ? -24.319 12.649 11.460 1.00 94.50 298 LEU A O 1
ATOM 2493 N N . ASP A 1 299 ? -24.719 12.733 13.649 1.00 94.62 299 ASP A N 1
ATOM 2494 C CA . ASP A 1 299 ? -25.067 14.149 13.631 1.00 94.62 299 ASP A CA 1
ATOM 2495 C C . ASP A 1 299 ? -23.808 15.033 13.598 1.00 94.62 299 ASP A C 1
ATOM 2497 O O . ASP A 1 299 ? -22.770 14.731 14.193 1.00 94.62 299 ASP A O 1
ATOM 2501 N N . TYR A 1 300 ? -23.901 16.170 12.906 1.00 96.06 300 TYR A N 1
ATOM 2502 C CA . TYR A 1 300 ? -22.796 17.129 12.837 1.00 96.06 300 TYR A CA 1
ATOM 2503 C C . TYR A 1 300 ? -22.472 17.767 14.194 1.00 96.06 300 TYR A C 1
ATOM 2505 O O . TYR A 1 300 ? -21.349 18.228 14.377 1.00 96.06 300 TYR A O 1
ATOM 2513 N N . GLU A 1 301 ? -23.403 17.777 15.153 1.00 96.44 301 GLU A N 1
ATOM 2514 C CA . GLU A 1 301 ? -23.134 18.266 16.509 1.00 96.44 301 GLU A CA 1
ATOM 2515 C C . GLU A 1 301 ? -22.057 17.412 17.193 1.00 96.44 301 GLU A C 1
ATOM 2517 O O . GLU A 1 301 ? -21.093 17.958 17.731 1.00 96.44 301 GLU A O 1
ATOM 2522 N N . THR A 1 302 ? -22.145 16.087 17.079 1.00 95.69 302 THR A N 1
ATOM 2523 C CA . THR A 1 302 ? -21.138 15.142 17.570 1.00 95.69 302 THR A CA 1
ATOM 2524 C C . THR A 1 302 ? -19.807 15.320 16.844 1.00 95.69 302 THR A C 1
ATOM 2526 O O . THR A 1 302 ? -18.759 15.347 17.490 1.00 95.69 302 THR A O 1
ATOM 2529 N N . VAL A 1 303 ? -19.823 15.521 15.520 1.00 96.38 303 VAL A N 1
ATOM 2530 C CA . VAL A 1 303 ? -18.598 15.811 14.751 1.00 96.38 303 VAL A CA 1
ATOM 2531 C C . VAL A 1 303 ? -17.940 17.105 15.238 1.00 96.38 303 VAL A C 1
ATOM 2533 O O . VAL A 1 303 ? -16.742 17.127 15.507 1.00 96.38 303 VAL A O 1
ATOM 2536 N N . PHE A 1 304 ? -18.698 18.189 15.403 1.00 96.69 304 PHE A N 1
ATOM 2537 C CA . PHE A 1 304 ? -18.151 19.463 15.872 1.00 96.69 304 PHE A CA 1
ATOM 2538 C C . PHE A 1 304 ? -17.701 19.411 17.332 1.00 96.69 304 PHE A C 1
ATOM 2540 O O . PHE A 1 304 ? -16.714 20.057 17.680 1.00 96.69 304 PHE A O 1
ATOM 2547 N N . ALA A 1 305 ? -18.373 18.628 18.179 1.00 96.12 305 ALA A N 1
ATOM 2548 C CA . ALA A 1 305 ? -17.920 18.360 19.537 1.00 96.12 305 ALA A CA 1
ATOM 2549 C C . ALA A 1 305 ? -16.567 17.641 19.535 1.00 96.12 305 ALA A C 1
ATOM 2551 O O . ALA A 1 305 ? -15.660 18.083 20.238 1.00 96.12 305 ALA A O 1
ATOM 2552 N N . LEU A 1 306 ? -16.405 16.612 18.693 1.00 96.38 306 LEU A N 1
ATOM 2553 C CA . LEU A 1 306 ? -15.137 15.909 18.518 1.00 96.38 306 LEU A CA 1
ATOM 2554 C C . LEU A 1 306 ? -14.019 16.880 18.129 1.00 96.38 306 LEU A C 1
ATOM 2556 O O . LEU A 1 306 ? -12.963 16.833 18.741 1.00 96.38 306 LEU A O 1
ATOM 2560 N N . LEU A 1 307 ? -14.246 17.796 17.181 1.00 97.00 307 LEU A N 1
ATOM 2561 C CA . LEU A 1 307 ? -13.220 18.725 16.679 1.00 97.00 307 LEU A CA 1
ATOM 2562 C C . LEU A 1 307 ? -12.725 19.761 17.699 1.00 97.00 307 LEU A C 1
ATOM 2564 O O . LEU A 1 307 ? -11.692 20.385 17.460 1.00 97.00 307 LEU A O 1
ATOM 2568 N N . LYS A 1 308 ? -13.400 19.957 18.839 1.00 95.88 308 LYS A N 1
ATOM 2569 C CA . LYS A 1 308 ? -12.981 20.948 19.851 1.00 95.88 308 LYS A CA 1
ATOM 2570 C C . LYS A 1 308 ? -11.561 20.708 20.367 1.00 95.88 308 LYS A C 1
ATOM 2572 O O . LYS A 1 308 ? -10.850 21.669 20.678 1.00 95.88 308 LYS A O 1
ATOM 2577 N N . TYR A 1 309 ? -11.132 19.445 20.420 1.00 96.12 309 TYR A N 1
ATOM 2578 C CA . TYR A 1 309 ? -9.789 19.089 20.871 1.00 96.12 309 TYR A CA 1
ATOM 2579 C C . TYR A 1 309 ? -8.678 19.611 19.947 1.00 96.12 309 TYR A C 1
ATOM 2581 O O . TYR A 1 309 ? -7.560 19.760 20.423 1.00 96.12 309 TYR A O 1
ATOM 2589 N N . LEU A 1 310 ? -8.970 19.938 18.676 1.00 96.00 310 LEU A N 1
ATOM 2590 C CA . LEU A 1 310 ? -7.965 20.389 17.701 1.00 96.00 310 LEU A CA 1
ATOM 2591 C C . LEU A 1 310 ? -7.242 21.669 18.129 1.00 96.00 310 LEU A C 1
ATOM 2593 O O . LEU A 1 310 ? -6.123 21.910 17.704 1.00 96.00 310 LEU A O 1
ATOM 2597 N N . SER A 1 311 ? -7.850 22.469 19.007 1.00 95.06 311 SER A N 1
ATOM 2598 C CA . SER A 1 311 ? -7.179 23.611 19.646 1.00 95.06 311 SER A CA 1
ATOM 2599 C C . SER A 1 311 ? -5.968 23.222 20.511 1.00 95.06 311 SER A C 1
ATOM 2601 O O . SER A 1 311 ? -5.189 24.093 20.886 1.00 95.06 311 SER A O 1
ATOM 2603 N N . LYS A 1 312 ? -5.832 21.934 20.845 1.00 94.94 312 LYS A N 1
ATOM 2604 C CA . LYS A 1 312 ? -4.759 21.333 21.645 1.00 94.94 312 LYS A CA 1
ATOM 2605 C C . LYS A 1 312 ? -3.898 20.349 20.838 1.00 94.94 312 LYS A C 1
ATOM 2607 O O . LYS A 1 312 ? -3.053 19.701 21.437 1.00 94.94 312 LYS A O 1
ATOM 2612 N N . GLU A 1 313 ? -4.180 20.171 19.549 1.00 94.69 313 GLU A N 1
ATOM 2613 C CA . GLU A 1 313 ? -3.442 19.271 18.656 1.00 94.69 313 GLU A CA 1
ATOM 2614 C C . GLU A 1 313 ? -2.191 19.993 18.130 1.00 94.69 313 GLU A C 1
ATOM 2616 O O . GLU A 1 313 ? -2.288 21.162 17.748 1.00 94.69 313 GLU A O 1
ATOM 2621 N N . GLU A 1 314 ? -1.043 19.308 18.122 1.00 87.31 314 GLU A N 1
ATOM 2622 C CA . GLU A 1 314 ? 0.240 19.834 17.612 1.00 87.31 314 GLU A CA 1
ATOM 2623 C C . GLU A 1 314 ? 0.499 19.497 16.138 1.00 87.31 314 GLU A C 1
ATOM 2625 O O . GLU A 1 314 ? 0.219 18.347 15.713 1.00 87.31 314 GLU A O 1
#